Protein AF-A0A935Q7R0-F1 (afdb_monomer)

Sequence (252 aa):
MDWQLINLASVLNEVLSGAENITTKIDYSNEKYYSSASSKPLGEMLYTYQISKSSPNDEYVAKTQKGTFADSAINIFYRSASITEVIQDLLNVSDMQLTSTRTDLDSISINITAKSTTARISYNEEKENILSDLQKIYNFTIKKTYKTVDAYLLKIKNQEILFAYAEQIPGGGMVESTANSYKITRLSLSQLAGFFQNKLKTFIFCEENDADKFNLELKKFKTVEELDHLIVEYYGLKLIPTKTQILTIELN

Foldseek 3Di:
DDDDDDDPVVVVCVCVVDPPDKDWDQDPPPPVPPDDDDDDDDDDRQKTKIKGFADPPKDWDWDAQDDPRQQPWDWGWTHFQFQQRLLCRLVVHDPLQEDEPPPCSRVTGMIITIGGPGSPDGSNNVSVVVVVVCCVSVVKDKDKDKDKDKAWEKDQQDPVLQCVFWDPDDDDWDWDDDPWKIWTWFFFPQRVQVVVCVQAVGHYGYPDDRPITGTDIGTDDHHLVNVQVRCVPRRRMHIDIDIDIDIHIYMD

Solvent-accessible surface area (backbone atoms only — not comparable to full-atom values): 14502 Å² total; per-residue (Å²): 135,86,83,78,93,80,54,73,65,55,59,47,42,61,55,66,72,66,69,59,68,76,57,77,64,80,82,69,91,67,70,86,65,87,72,77,91,79,96,77,78,90,72,84,69,63,55,44,43,39,44,31,65,39,60,97,83,51,71,72,44,78,43,81,52,68,71,98,45,28,74,35,46,22,58,40,38,34,27,40,36,26,51,51,56,52,51,30,57,76,70,72,45,55,73,92,30,52,47,62,78,52,69,67,40,66,73,42,33,27,28,36,40,36,40,32,81,44,59,84,50,33,35,67,61,49,49,53,50,52,57,53,48,51,27,64,76,70,69,38,44,83,45,81,43,76,43,80,41,76,32,28,39,51,41,81,71,32,63,74,56,33,56,75,31,52,51,86,74,89,74,83,55,49,76,49,76,59,100,63,33,36,44,35,36,42,36,23,56,51,54,47,22,50,52,51,18,69,73,58,77,44,56,41,40,49,88,67,88,59,84,57,22,32,47,47,78,41,68,70,64,82,48,71,66,56,44,34,51,52,33,42,74,74,38,18,26,36,65,40,83,44,74,46,78,41,75,31,40,39,36,79

Secondary structure (DSSP, 8-state):
-------HHHHHHHHHSS----EE----TTGGG--S-----S----EEEEEEEPPTTPPPEEE---GGGTTSSPEEEEEEEEHHHHHHHHHT--GGGEEES-GGGGT-EEEEEEEESSTTS-HHHHHHHHHHHHHHHHT--EEEEEEEEEEEEEEES-HHHHHTTEE-S----EEEE-SSEEEEEEE-HHHHHHHHHHHHTS-EEE-S----EEEEEEEP-SSHHHHHHHHHHHSSEEEEEEEEEEEEEEE-

Structure (mmCIF, N/CA/C/O backbone):
data_AF-A0A935Q7R0-F1
#
_entry.id   AF-A0A935Q7R0-F1
#
loop_
_atom_site.group_PDB
_atom_site.id
_atom_site.type_symbol
_atom_site.label_atom_id
_atom_site.label_alt_id
_atom_site.label_comp_id
_atom_site.label_asym_id
_atom_site.label_entity_id
_atom_site.label_seq_id
_atom_site.pdbx_PDB_ins_code
_atom_site.Cartn_x
_atom_site.Cartn_y
_atom_site.Cartn_z
_atom_site.occupancy
_atom_site.B_iso_or_equiv
_atom_site.auth_seq_id
_atom_site.auth_comp_id
_atom_site.auth_asym_id
_atom_site.auth_atom_id
_atom_site.pdbx_PDB_model_num
ATOM 1 N N . MET A 1 1 ? -46.147 27.693 38.772 1.00 33.06 1 MET A N 1
ATOM 2 C CA . MET A 1 1 ? -46.315 28.173 37.390 1.00 33.06 1 MET A CA 1
ATOM 3 C C . MET A 1 1 ? -45.298 27.408 36.569 1.00 33.06 1 MET A C 1
ATOM 5 O O . MET A 1 1 ? -44.110 27.680 36.679 1.00 33.06 1 MET A O 1
ATOM 9 N N . ASP A 1 2 ? -45.776 26.355 35.914 1.00 34.09 2 ASP A N 1
ATOM 10 C CA . ASP A 1 2 ? -45.026 25.530 34.972 1.00 34.09 2 ASP A CA 1
ATOM 11 C C . ASP A 1 2 ? -44.538 26.351 33.782 1.00 34.09 2 ASP A C 1
ATOM 13 O O . ASP A 1 2 ? -45.314 27.124 33.226 1.00 34.09 2 ASP A O 1
ATOM 17 N N . TRP A 1 3 ? -43.306 26.078 33.350 1.00 25.19 3 TRP A N 1
ATOM 18 C CA . TRP A 1 3 ? -42.949 25.983 31.934 1.00 25.19 3 TRP A CA 1
ATOM 19 C C . TRP A 1 3 ? -42.049 24.755 31.742 1.00 25.19 3 TRP A C 1
ATOM 21 O O . TRP A 1 3 ? -40.832 24.797 31.870 1.00 25.19 3 TRP A O 1
ATOM 31 N N . GLN A 1 4 ? -42.743 23.634 31.562 1.00 30.23 4 GLN A N 1
ATOM 32 C CA . GLN A 1 4 ? -42.483 22.493 30.681 1.00 30.23 4 GLN A CA 1
ATOM 33 C C . GLN A 1 4 ? -41.032 22.157 30.279 1.00 30.23 4 GLN A C 1
ATOM 35 O O . GLN A 1 4 ? -40.458 22.698 29.337 1.00 30.23 4 GLN A O 1
ATOM 40 N N . LEU A 1 5 ? -40.546 21.094 30.926 1.00 42.78 5 LEU A N 1
ATOM 41 C CA . LEU A 1 5 ? -39.704 20.036 30.369 1.00 42.78 5 LEU A CA 1
ATOM 42 C C . LEU A 1 5 ? -40.262 19.490 29.042 1.00 42.78 5 LEU A C 1
ATOM 44 O O . LEU A 1 5 ? -41.304 18.843 29.073 1.00 42.78 5 LEU A O 1
ATOM 48 N N . ILE A 1 6 ? -39.514 19.627 27.941 1.00 39.88 6 ILE A N 1
ATOM 49 C CA . ILE A 1 6 ? -39.407 18.646 26.841 1.00 39.88 6 ILE A CA 1
ATOM 50 C C . ILE A 1 6 ? -38.001 18.807 26.222 1.00 39.88 6 ILE A C 1
ATOM 52 O O . ILE A 1 6 ? -37.630 19.909 25.846 1.00 39.88 6 ILE A O 1
ATOM 56 N N . ASN A 1 7 ? -37.165 17.781 26.052 1.00 39.44 7 ASN A N 1
ATOM 57 C CA . ASN A 1 7 ? -37.196 16.442 26.631 1.00 39.44 7 ASN A CA 1
ATOM 58 C C . ASN A 1 7 ? -35.801 15.814 26.464 1.00 39.44 7 ASN A C 1
ATOM 60 O O . ASN A 1 7 ? -35.457 15.358 25.371 1.00 39.44 7 ASN A O 1
ATOM 64 N N . LEU A 1 8 ? -35.017 15.740 27.543 1.00 42.81 8 LEU A N 1
ATOM 65 C CA . LEU A 1 8 ? -33.803 14.915 27.576 1.00 42.81 8 LEU A CA 1
ATOM 66 C C . LEU A 1 8 ? -34.124 13.449 27.245 1.00 42.81 8 LEU A C 1
ATOM 68 O O . LEU A 1 8 ? -33.274 12.779 26.681 1.00 42.81 8 LEU A O 1
ATOM 72 N N . ALA A 1 9 ? -35.359 12.975 27.472 1.00 35.66 9 ALA A N 1
ATOM 73 C CA . ALA A 1 9 ? -35.797 11.650 27.037 1.00 35.66 9 ALA A CA 1
ATOM 74 C C . ALA A 1 9 ? -36.076 11.544 25.525 1.00 35.66 9 ALA A C 1
ATOM 76 O O . ALA A 1 9 ? -36.165 10.430 25.038 1.00 35.66 9 ALA A O 1
ATOM 77 N N . SER A 1 10 ? -36.175 12.645 24.760 1.00 38.47 10 SER A N 1
ATOM 78 C CA . SER A 1 10 ? -36.197 12.575 23.282 1.00 38.47 10 SER A CA 1
ATOM 79 C C . SER A 1 10 ? -34.793 12.374 22.710 1.00 38.47 10 SER A C 1
ATOM 81 O O . SER A 1 10 ? -34.611 11.515 21.859 1.00 38.47 10 SER A O 1
ATOM 83 N N . VAL A 1 11 ? -33.792 13.053 23.285 1.00 45.25 11 VAL A N 1
ATOM 84 C CA . VAL A 1 11 ? -32.366 12.849 22.979 1.00 45.25 11 VAL A CA 1
ATOM 85 C C . VAL A 1 11 ? -31.903 11.473 23.465 1.00 45.25 11 VAL A C 1
ATOM 87 O O . VAL A 1 11 ? -31.207 10.757 22.756 1.00 45.25 11 VAL A O 1
ATOM 90 N N . LEU A 1 12 ? -32.343 11.055 24.656 1.00 41.50 12 LEU A N 1
ATOM 91 C CA . LEU A 1 12 ? -32.063 9.722 25.180 1.00 41.50 12 LEU A CA 1
ATOM 92 C C . LEU A 1 12 ? -32.789 8.639 24.369 1.00 41.50 12 LEU A C 1
ATOM 94 O O . LEU A 1 12 ? -32.202 7.594 24.137 1.00 41.50 12 LEU A O 1
ATOM 98 N N . ASN A 1 13 ? -34.019 8.877 23.894 1.00 40.88 13 ASN A N 1
ATOM 99 C CA . ASN A 1 13 ? -34.714 7.922 23.029 1.00 40.88 13 ASN A CA 1
ATOM 100 C C . ASN A 1 13 ? -34.128 7.861 21.619 1.00 40.88 13 ASN A C 1
ATOM 102 O O . ASN A 1 13 ? -34.152 6.775 21.075 1.00 40.88 13 ASN A O 1
ATOM 106 N N . GLU A 1 14 ? -33.548 8.925 21.053 1.00 42.69 14 GLU A N 1
ATOM 107 C CA . GLU A 1 14 ? -32.778 8.832 19.795 1.00 42.69 14 GLU A CA 1
ATOM 108 C C . GLU A 1 14 ? -31.474 8.038 19.971 1.00 42.69 14 GLU A C 1
ATOM 110 O O . GLU A 1 14 ? -31.095 7.255 19.102 1.00 42.69 14 GLU A O 1
ATOM 115 N N . VAL A 1 15 ? -30.819 8.169 21.131 1.00 46.41 15 VAL A N 1
ATOM 116 C CA . VAL A 1 15 ? -29.646 7.357 21.504 1.00 46.41 15 VAL A CA 1
ATOM 117 C C . VAL A 1 15 ? -30.034 5.899 21.803 1.00 46.41 15 VAL A C 1
ATOM 119 O O . VAL A 1 15 ? -29.254 4.989 21.534 1.00 46.41 15 VAL A O 1
ATOM 122 N N . LEU A 1 16 ? -31.244 5.652 22.318 1.00 39.97 16 LEU A N 1
ATOM 123 C CA . LEU A 1 16 ? -31.764 4.320 22.656 1.00 39.97 16 LEU A CA 1
ATOM 124 C C . LEU A 1 16 ? -32.575 3.659 21.520 1.00 39.97 16 LEU A C 1
ATOM 126 O O . LEU A 1 16 ? -32.797 2.452 21.579 1.00 39.97 16 LEU A O 1
ATOM 130 N N . SER A 1 17 ? -32.986 4.389 20.472 1.00 37.50 17 SER A N 1
ATOM 131 C CA . SER A 1 17 ? -33.812 3.878 19.359 1.00 37.50 17 SER A CA 1
ATOM 132 C C . SER A 1 17 ? -33.022 3.205 18.235 1.00 37.50 17 SER A C 1
ATOM 134 O O . SER A 1 17 ? -33.595 2.860 17.205 1.00 37.50 17 SER A O 1
ATOM 136 N N . GLY A 1 18 ? -31.717 3.004 18.407 1.00 42.53 18 GLY A N 1
ATOM 137 C CA . GLY A 1 18 ? -30.893 2.325 17.405 1.00 42.53 18 GLY A CA 1
ATOM 138 C C . GLY A 1 18 ? -29.404 2.435 17.685 1.00 42.53 18 GLY A C 1
ATOM 139 O O . GLY A 1 18 ? -28.638 2.751 16.780 1.00 42.53 18 GLY A O 1
ATOM 140 N N . ALA A 1 19 ? -29.002 2.233 18.943 1.00 33.91 19 ALA A N 1
ATOM 141 C CA . ALA A 1 19 ? -27.611 2.307 19.360 1.00 33.91 19 ALA A CA 1
ATOM 142 C C . ALA A 1 19 ? -26.739 1.324 18.567 1.00 33.91 19 ALA A C 1
ATOM 144 O O . ALA A 1 19 ? -26.678 0.130 18.852 1.00 33.91 19 ALA A O 1
ATOM 145 N N . GLU A 1 20 ? -25.990 1.869 17.622 1.00 38.97 20 GLU A N 1
ATOM 146 C CA . GLU A 1 20 ? -24.794 1.253 17.080 1.00 38.97 20 GLU A CA 1
ATOM 147 C C . GLU A 1 20 ? -23.595 2.133 17.470 1.00 38.97 20 GLU A C 1
ATOM 149 O O . GLU A 1 20 ? -23.041 2.878 16.671 1.00 38.97 20 GLU A O 1
ATOM 154 N N . ASN A 1 21 ? -23.267 2.066 18.770 1.00 42.25 21 ASN A N 1
ATOM 155 C CA . ASN A 1 21 ? -22.071 2.572 19.462 1.00 42.25 21 ASN A CA 1
ATOM 156 C C . ASN A 1 21 ? -21.523 3.937 18.992 1.00 42.25 21 ASN A C 1
ATOM 158 O O . ASN A 1 21 ? -20.572 4.002 18.216 1.00 42.25 21 ASN A O 1
ATOM 162 N N . ILE A 1 22 ? -22.052 5.031 19.553 1.00 44.66 22 ILE A N 1
ATOM 163 C CA . ILE A 1 22 ? -21.485 6.381 19.411 1.00 44.66 22 ILE A CA 1
ATOM 164 C C . ILE A 1 22 ? -20.579 6.672 20.616 1.00 44.66 22 ILE A C 1
ATOM 166 O O . ILE A 1 22 ? -21.048 6.684 21.752 1.00 44.66 22 ILE A O 1
ATOM 170 N N . THR A 1 23 ? -19.292 6.946 20.378 1.00 43.59 23 THR A N 1
ATOM 171 C CA . THR A 1 23 ? -18.388 7.517 21.397 1.00 43.59 23 THR A CA 1
ATOM 172 C C . THR A 1 23 ? -18.133 8.982 21.056 1.00 43.59 23 THR A C 1
ATOM 174 O O . THR A 1 23 ? -17.522 9.275 20.031 1.00 43.59 23 THR A O 1
ATOM 177 N N . THR A 1 24 ? -18.596 9.907 21.899 1.00 42.09 24 THR A N 1
ATOM 178 C CA . THR A 1 24 ? -18.318 11.350 21.787 1.00 42.09 24 THR A CA 1
ATOM 179 C C . THR A 1 24 ? -17.457 11.801 22.962 1.00 42.09 24 THR A C 1
ATOM 181 O O . THR A 1 24 ? -17.894 11.712 24.110 1.00 42.09 24 THR A O 1
ATOM 184 N N . LYS A 1 25 ? -16.254 12.319 22.689 1.00 41.97 25 LYS A N 1
ATOM 185 C CA . LYS A 1 25 ? -15.449 13.060 23.673 1.00 41.97 25 LYS A CA 1
ATOM 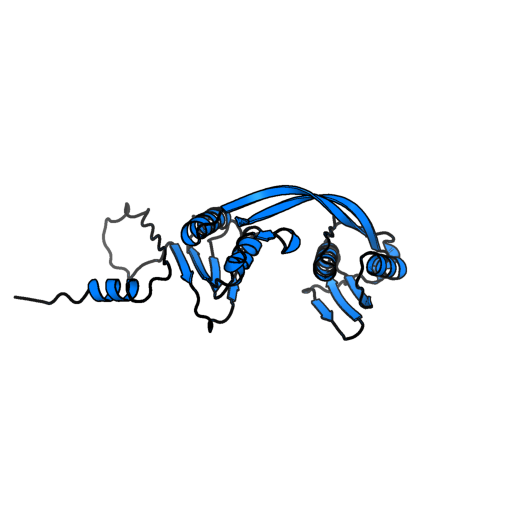186 C C . LYS A 1 25 ? -15.478 14.539 23.307 1.00 41.97 25 LYS A C 1
ATOM 188 O O . LYS A 1 25 ? -15.001 14.920 22.244 1.00 41.97 25 LYS A O 1
ATOM 193 N N . ILE A 1 26 ? -16.038 15.356 24.192 1.00 42.31 26 ILE A N 1
ATOM 194 C CA . ILE A 1 26 ? -15.975 16.818 24.114 1.00 42.31 26 ILE A CA 1
ATOM 195 C C . ILE A 1 26 ? -15.072 17.257 25.269 1.00 42.31 26 ILE A C 1
ATOM 197 O O . ILE A 1 26 ? -15.425 17.030 26.424 1.00 42.31 26 ILE A O 1
ATOM 201 N N . ASP A 1 27 ? -13.898 17.818 24.970 1.00 39.72 27 ASP A N 1
ATOM 202 C CA . ASP A 1 27 ? -12.971 18.331 25.987 1.00 39.72 27 ASP A CA 1
ATOM 203 C C . ASP A 1 27 ? -13.036 19.868 26.053 1.00 39.72 27 ASP A C 1
ATOM 205 O O . ASP A 1 27 ? -12.883 20.556 25.043 1.00 39.72 27 ASP A O 1
ATOM 209 N N . TYR A 1 28 ? -13.274 20.399 27.255 1.00 44.03 28 TYR A N 1
ATOM 210 C CA . TYR A 1 28 ? -13.462 21.826 27.559 1.00 44.03 28 TYR A CA 1
ATOM 211 C C . TYR A 1 28 ? -12.228 22.445 28.241 1.00 44.03 28 TYR A C 1
ATOM 213 O O . TYR A 1 28 ? -12.340 23.388 29.026 1.00 44.03 28 TYR A O 1
ATOM 221 N N . SER A 1 29 ? -11.028 21.934 27.967 1.00 35.47 29 SER A N 1
ATOM 222 C CA . SER A 1 29 ? -9.814 22.149 28.773 1.00 35.47 29 SER A CA 1
ATOM 223 C C . SER A 1 29 ? -9.267 23.594 28.901 1.00 35.47 29 SER A C 1
ATOM 225 O O . SER A 1 29 ? -8.230 23.791 29.532 1.00 35.47 29 SER A O 1
ATOM 227 N N . ASN A 1 30 ? -9.976 24.635 28.435 1.00 39.38 30 ASN A N 1
ATOM 228 C CA . ASN A 1 30 ? -9.654 26.053 28.686 1.00 39.38 30 ASN A CA 1
ATOM 229 C C . ASN A 1 30 ? -10.761 26.855 29.414 1.00 39.38 30 ASN A C 1
ATOM 231 O O . ASN A 1 30 ? -10.736 28.087 29.386 1.00 39.38 30 ASN A O 1
ATOM 235 N N . GLU A 1 31 ? -11.684 26.213 30.140 1.00 39.62 31 GLU A N 1
ATOM 236 C CA . GLU A 1 31 ? -12.708 26.887 30.974 1.00 39.62 31 GLU A CA 1
ATOM 237 C C . GLU A 1 31 ? -12.145 27.841 32.063 1.00 39.62 31 GLU A C 1
ATOM 239 O O . GLU A 1 31 ? -12.879 28.535 32.761 1.00 39.62 31 GLU A O 1
ATOM 244 N N . LYS A 1 32 ? -10.820 27.957 32.202 1.00 37.22 32 LYS A N 1
ATOM 245 C CA . LYS A 1 32 ? -10.174 28.880 33.147 1.00 37.22 32 LYS A CA 1
ATOM 246 C C . LYS A 1 32 ? -10.173 30.358 32.730 1.00 37.22 32 LYS A C 1
ATOM 248 O O . LYS A 1 32 ? -9.745 31.181 33.531 1.00 37.22 32 LYS A O 1
ATOM 253 N N . TYR A 1 33 ? -10.655 30.721 31.537 1.00 37.19 33 TYR A N 1
ATOM 254 C CA . TYR A 1 33 ? -10.738 32.128 31.099 1.00 37.19 33 TYR A CA 1
ATOM 255 C C . TYR A 1 33 ? -12.152 32.730 31.143 1.00 37.19 33 TYR A C 1
ATOM 257 O O . TYR A 1 33 ? -12.357 33.844 30.659 1.00 37.19 33 TYR A O 1
ATOM 265 N N . TYR A 1 34 ? -13.127 32.057 31.767 1.00 39.94 34 TYR A N 1
ATOM 266 C CA . TYR A 1 34 ? -14.431 32.659 32.069 1.00 39.94 34 TYR A CA 1
ATOM 267 C C . TYR A 1 34 ? -14.324 33.709 33.193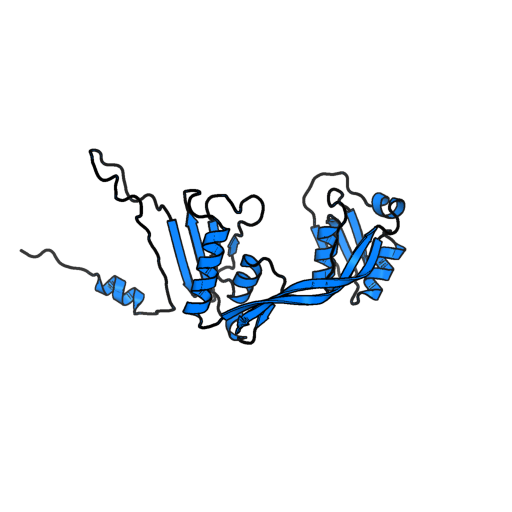 1.00 39.94 34 TYR A C 1
ATOM 269 O O . TYR A 1 34 ? -14.743 33.495 34.322 1.00 39.94 34 TYR A O 1
ATOM 277 N N . SER A 1 35 ? -13.766 34.872 32.865 1.00 44.66 35 SER A N 1
ATOM 278 C CA . SER A 1 35 ? -14.088 36.187 33.437 1.00 44.66 35 SER A CA 1
ATOM 279 C C . SER A 1 35 ? -13.369 37.204 32.544 1.00 44.66 35 SER A C 1
ATOM 281 O O . SER A 1 35 ? -12.153 37.156 32.430 1.00 44.66 35 SER A O 1
ATOM 283 N N . SER A 1 36 ? -13.989 38.139 31.839 1.00 37.22 36 SER A N 1
ATOM 284 C CA . SER A 1 36 ? -15.120 38.985 32.186 1.00 37.22 36 SER A CA 1
ATOM 285 C C . SER A 1 36 ? -15.557 39.742 30.918 1.00 37.22 36 SER A C 1
ATOM 287 O O . SER A 1 36 ? -14.737 40.015 30.048 1.00 37.22 36 SER A O 1
ATOM 289 N N . ALA A 1 37 ? -16.848 40.074 30.833 1.00 39.25 37 ALA A N 1
ATOM 290 C CA . ALA A 1 37 ? -17.436 41.075 29.935 1.00 39.25 37 ALA A CA 1
ATOM 291 C C . ALA A 1 37 ? -17.098 40.991 28.425 1.00 39.25 37 ALA A C 1
ATOM 293 O O . ALA A 1 37 ? -16.240 41.698 27.910 1.00 39.25 37 ALA A O 1
ATOM 294 N N . SER A 1 38 ? -17.885 40.225 27.670 1.00 34.84 38 SER A N 1
ATOM 295 C CA . SER A 1 38 ? -18.696 40.732 26.544 1.00 34.84 38 SER A CA 1
ATOM 296 C C . SER A 1 38 ? -19.192 39.567 25.688 1.00 34.84 38 SER A C 1
ATOM 298 O O . SER A 1 38 ? -18.474 38.627 25.365 1.00 34.84 38 SER A O 1
ATOM 300 N N . SER A 1 39 ? -20.471 39.624 25.354 1.00 49.88 39 SER A N 1
ATOM 301 C CA . SER A 1 39 ? -21.184 38.683 24.500 1.00 49.88 39 SER A CA 1
ATOM 302 C C . SER A 1 39 ? -20.604 38.624 23.080 1.00 49.88 39 SER A C 1
ATOM 304 O O . SER A 1 39 ? -20.710 39.615 22.355 1.00 49.88 39 SER A O 1
ATOM 306 N N . LYS A 1 40 ? -20.106 37.455 22.652 1.00 32.91 40 LYS A N 1
ATOM 307 C CA . LYS A 1 40 ? -20.017 37.022 21.240 1.00 32.91 40 LYS A CA 1
ATOM 308 C C . LYS A 1 40 ? -20.252 35.498 21.122 1.00 32.91 40 LYS A C 1
ATOM 310 O O . LYS A 1 40 ? -20.100 34.798 22.117 1.00 32.91 40 LYS A O 1
ATOM 315 N N . PRO A 1 41 ? -20.768 35.025 19.972 1.00 36.50 41 PRO A N 1
ATOM 316 C CA . PRO A 1 41 ? -21.835 34.022 19.891 1.00 36.50 41 PRO A CA 1
ATOM 317 C C . PRO A 1 41 ? -21.345 32.566 19.896 1.00 36.50 41 PRO A C 1
ATOM 319 O O . PRO A 1 41 ? -20.172 32.302 19.676 1.00 36.50 41 PRO A O 1
ATOM 322 N N . LEU A 1 42 ? -22.298 31.653 20.132 1.00 36.16 42 LEU A N 1
ATOM 323 C CA . LEU A 1 42 ? -22.277 30.199 19.911 1.00 36.16 42 LEU A CA 1
ATOM 324 C C . LEU A 1 42 ? -20.946 29.588 19.404 1.00 36.16 42 LEU A C 1
ATOM 326 O O . LEU A 1 42 ? -20.680 29.543 18.207 1.00 36.16 42 LEU A O 1
ATOM 330 N N . GLY A 1 43 ? -20.195 29.032 20.360 1.00 40.62 43 GLY A N 1
ATOM 331 C CA . GLY A 1 43 ? -19.494 27.748 20.265 1.00 40.62 43 GLY A CA 1
ATOM 332 C C . GLY A 1 43 ? -18.402 27.611 19.207 1.00 40.62 43 GLY A C 1
ATOM 333 O O . GLY A 1 43 ? -18.608 26.925 18.208 1.00 40.62 43 GLY A O 1
ATOM 334 N N . GLU A 1 44 ? -17.203 28.141 19.464 1.00 47.72 44 GLU A N 1
ATOM 335 C CA . GLU A 1 44 ? -16.002 27.637 18.788 1.00 47.72 44 GLU A CA 1
ATOM 336 C C . GLU A 1 44 ? -15.847 26.144 19.118 1.00 47.72 44 GLU A C 1
ATOM 338 O O . GLU A 1 44 ? -15.456 25.766 20.221 1.00 47.72 44 GLU A O 1
ATOM 343 N N . MET A 1 45 ? -16.197 25.274 18.169 1.00 51.81 45 MET A N 1
ATOM 344 C CA . MET A 1 45 ? -15.875 23.851 18.235 1.00 51.81 45 MET A CA 1
ATOM 345 C C . MET A 1 45 ? -14.343 23.721 18.209 1.00 51.81 45 MET A C 1
ATOM 347 O O . MET A 1 45 ? -13.703 23.827 17.159 1.00 51.81 45 MET A O 1
ATOM 351 N N . LEU A 1 46 ? -13.754 23.557 19.394 1.00 66.62 46 LEU A N 1
ATOM 352 C CA . LEU A 1 46 ? -12.307 23.433 19.595 1.00 66.62 46 LEU A CA 1
ATOM 353 C C . LEU A 1 46 ? -11.781 22.098 19.060 1.00 66.62 46 LEU A C 1
ATOM 355 O O . LEU A 1 46 ? -10.678 22.030 18.520 1.00 66.62 46 LEU A O 1
ATOM 359 N N . TYR A 1 47 ? -12.597 21.052 19.182 1.00 75.62 47 TYR A N 1
ATOM 360 C CA . TYR A 1 47 ? -12.285 19.699 18.763 1.00 75.62 47 TYR A CA 1
ATOM 361 C C . TYR A 1 47 ? -13.579 18.904 18.553 1.00 75.62 47 TYR A C 1
ATOM 363 O O . TYR A 1 47 ? -14.528 19.032 19.325 1.00 75.62 47 TYR A O 1
ATOM 371 N N . THR A 1 48 ? -13.650 18.104 17.496 1.00 79.12 48 THR A N 1
ATOM 372 C CA . THR A 1 48 ? -14.763 17.189 17.220 1.00 79.12 48 THR A CA 1
ATOM 373 C C . THR A 1 48 ? -14.194 15.808 16.993 1.00 79.12 48 THR A C 1
ATOM 375 O O . THR A 1 48 ? -13.377 15.650 16.092 1.00 79.12 48 THR A O 1
ATOM 378 N N . TYR A 1 49 ? -14.658 14.836 17.777 1.00 84.50 49 TYR A N 1
ATOM 379 C CA . TYR A 1 49 ? -14.318 13.428 17.635 1.00 84.50 49 TYR A CA 1
ATOM 380 C C . TYR A 1 49 ? -15.557 12.555 17.754 1.00 84.50 49 TYR A C 1
ATOM 382 O O . TYR A 1 49 ? -16.268 12.606 18.763 1.00 84.50 49 TYR A O 1
ATOM 390 N N . GLN A 1 50 ? -15.800 11.752 16.725 1.00 85.94 50 GLN A N 1
ATOM 391 C CA . GLN A 1 50 ? -16.916 10.825 16.683 1.00 85.94 50 GLN A CA 1
ATOM 392 C C . GLN A 1 50 ? -16.557 9.591 15.860 1.00 85.94 50 GLN A C 1
ATOM 394 O O . GLN A 1 50 ? -16.033 9.710 14.751 1.00 85.94 50 GLN A O 1
ATOM 399 N N . ILE A 1 51 ? -16.924 8.425 16.390 1.00 87.44 51 ILE A N 1
ATOM 400 C CA . ILE A 1 51 ? -17.014 7.156 15.664 1.00 87.44 51 ILE A CA 1
ATOM 401 C C . ILE A 1 51 ? -18.475 6.710 15.711 1.00 87.44 51 ILE A C 1
ATOM 403 O O . ILE A 1 51 ? -19.108 6.768 16.765 1.00 87.44 51 ILE A O 1
ATOM 407 N N . SER A 1 52 ? -19.014 6.293 14.570 1.00 85.69 52 SER A N 1
ATOM 408 C CA . SER A 1 52 ? -20.376 5.756 14.446 1.00 85.69 52 SER A CA 1
ATOM 409 C C . SER A 1 52 ? -20.439 4.724 13.324 1.00 85.69 52 SER A C 1
ATOM 411 O O . SER A 1 52 ? -19.589 4.744 12.433 1.00 85.69 52 SER A O 1
ATOM 413 N N . LYS A 1 53 ? -21.427 3.825 13.341 1.00 84.94 53 LYS A N 1
ATOM 414 C CA . LYS A 1 53 ? -21.674 2.949 12.187 1.00 84.94 53 LYS A CA 1
ATOM 415 C C . LYS A 1 53 ? -22.251 3.744 11.012 1.00 84.94 53 LYS A C 1
ATOM 417 O O . LYS A 1 53 ? -22.934 4.750 11.203 1.00 84.94 53 LYS A O 1
ATOM 422 N N . SER A 1 54 ? -21.916 3.321 9.797 1.00 81.62 54 SER A N 1
ATOM 423 C CA . SER A 1 54 ? -22.382 3.949 8.558 1.00 81.62 54 SER A CA 1
ATOM 424 C C . SER A 1 54 ? -23.644 3.270 8.033 1.00 81.62 54 SER A C 1
ATOM 426 O O . SER A 1 54 ? -23.869 2.082 8.258 1.00 81.62 54 SER A O 1
ATOM 428 N N . SER A 1 55 ? -24.460 4.033 7.305 1.00 74.31 55 SER A N 1
ATOM 429 C CA . SER A 1 55 ? -25.577 3.479 6.552 1.00 74.31 55 SER A CA 1
ATOM 430 C C . SER A 1 55 ? -25.065 2.776 5.287 1.00 74.31 55 SER A C 1
ATOM 432 O O . SER A 1 55 ? -24.179 3.310 4.619 1.00 74.31 55 SER A O 1
ATOM 434 N N . PRO A 1 56 ? -25.656 1.640 4.877 1.00 59.75 56 PRO A N 1
ATOM 435 C CA . PRO A 1 56 ? -25.269 0.932 3.651 1.00 59.75 56 PRO A CA 1
ATOM 436 C C . PRO A 1 56 ? -25.449 1.748 2.356 1.00 59.75 56 PRO A C 1
ATOM 438 O O . PRO A 1 56 ? -24.961 1.333 1.310 1.00 59.75 56 PRO A O 1
ATOM 441 N N . ASN A 1 57 ? -26.133 2.897 2.412 1.00 65.31 57 ASN A N 1
ATOM 442 C CA . ASN A 1 57 ? -26.335 3.802 1.274 1.00 65.31 57 ASN A CA 1
ATOM 443 C C . ASN A 1 57 ? -25.432 5.049 1.311 1.00 65.31 57 ASN A C 1
ATOM 445 O O . ASN A 1 57 ? -25.624 5.963 0.508 1.00 65.31 57 ASN A O 1
ATOM 449 N N . ASP A 1 58 ? -24.507 5.144 2.268 1.00 73.56 58 ASP A N 1
ATOM 450 C CA . ASP A 1 58 ? -23.592 6.278 2.339 1.00 73.56 58 ASP A CA 1
ATOM 451 C C . ASP A 1 58 ? -22.557 6.230 1.211 1.00 73.56 58 ASP A C 1
ATOM 453 O O . ASP A 1 58 ? -21.984 5.191 0.894 1.00 73.56 58 ASP A O 1
ATOM 457 N N . GLU A 1 59 ? -22.279 7.393 0.626 1.00 79.50 59 GLU A N 1
ATOM 458 C CA . GLU A 1 59 ? -21.168 7.539 -0.308 1.00 79.50 59 GLU A CA 1
ATOM 459 C C . GLU A 1 59 ? -19.837 7.398 0.440 1.00 79.50 59 GLU A C 1
ATOM 461 O O . GLU A 1 59 ? -19.621 8.053 1.467 1.00 79.50 59 GLU A O 1
ATOM 466 N N . TYR A 1 60 ? -18.944 6.564 -0.095 1.00 81.12 60 TYR A N 1
ATOM 467 C CA . TYR A 1 60 ? -17.594 6.411 0.431 1.00 81.12 60 TYR A CA 1
ATOM 468 C C . TYR A 1 60 ? -16.809 7.717 0.281 1.00 81.12 60 TYR A C 1
ATOM 470 O O . TYR A 1 60 ? -16.646 8.238 -0.824 1.00 81.12 60 TYR A O 1
ATOM 478 N N . VAL A 1 61 ? -16.273 8.225 1.392 1.00 80.06 61 VAL A N 1
ATOM 479 C CA . VAL A 1 61 ? -15.374 9.384 1.395 1.00 80.06 61 VAL A CA 1
ATOM 480 C C . VAL A 1 61 ? -14.284 9.165 2.433 1.00 80.06 61 VAL A C 1
ATOM 482 O O . VAL A 1 61 ? -14.577 8.979 3.609 1.00 80.06 61 VAL A O 1
ATOM 485 N N . ALA A 1 62 ? -13.021 9.269 2.029 1.00 79.12 62 ALA A N 1
ATOM 486 C CA . ALA A 1 62 ? -11.887 9.255 2.945 1.00 79.12 62 ALA A CA 1
ATOM 487 C C . ALA A 1 62 ? -11.008 10.491 2.728 1.00 79.12 62 ALA A C 1
ATOM 489 O O . ALA A 1 62 ? -10.660 10.842 1.599 1.00 79.12 62 ALA A O 1
ATOM 490 N N . LYS A 1 63 ? -10.637 11.156 3.822 1.00 75.00 63 LYS A N 1
ATOM 491 C CA . LYS A 1 63 ? -9.696 12.272 3.841 1.00 75.00 63 LYS A CA 1
ATOM 492 C C . LYS A 1 63 ? -8.576 11.967 4.822 1.00 75.00 63 LYS A C 1
ATOM 494 O O . LYS A 1 63 ? -8.783 11.926 6.033 1.00 75.00 63 LYS A O 1
ATOM 499 N N . THR A 1 64 ? -7.380 11.800 4.272 1.00 66.12 64 THR A N 1
ATOM 500 C CA . THR A 1 64 ? -6.196 11.366 5.014 1.00 66.12 64 THR A CA 1
ATOM 501 C C . THR A 1 64 ? -5.208 12.525 5.119 1.00 66.12 64 THR A C 1
ATOM 503 O O . THR A 1 64 ? -4.878 13.142 4.105 1.00 66.12 64 THR A O 1
ATOM 506 N N . GLN A 1 65 ? -4.707 12.819 6.318 1.00 62.81 65 GLN A N 1
ATOM 507 C CA . GLN A 1 65 ? -3.786 13.934 6.584 1.00 62.81 65 GLN A CA 1
ATOM 508 C C . GLN A 1 65 ? -2.357 13.436 6.856 1.00 62.81 65 GLN A C 1
ATOM 510 O O . GLN A 1 65 ? -1.728 13.760 7.860 1.00 62.81 65 GLN A O 1
ATOM 515 N N . LYS A 1 66 ? -1.854 12.585 5.959 1.00 64.88 66 LYS A N 1
ATOM 516 C CA . LYS A 1 66 ? -0.545 11.931 6.087 1.00 64.88 66 LYS A CA 1
ATOM 517 C C . LYS A 1 66 ? 0.599 12.842 5.614 1.00 64.88 66 LYS A C 1
ATOM 519 O O . LYS A 1 66 ? 0.386 13.808 4.882 1.00 64.88 66 LYS A O 1
ATOM 524 N N . GLY A 1 67 ? 1.834 12.497 5.983 1.00 61.31 67 GLY A N 1
ATOM 525 C CA . GLY A 1 67 ? 3.048 13.146 5.472 1.00 61.31 67 GLY A CA 1
ATOM 526 C C . GLY A 1 67 ? 3.318 14.517 6.097 1.00 61.31 67 GLY A C 1
ATOM 527 O O . GLY A 1 67 ? 3.198 14.679 7.306 1.00 61.31 67 GLY A O 1
ATOM 528 N N . THR A 1 68 ? 3.665 15.516 5.281 1.00 55.53 68 THR A N 1
ATOM 529 C CA . THR A 1 68 ? 4.046 16.880 5.719 1.00 55.53 68 THR A CA 1
ATOM 530 C C . THR A 1 68 ? 2.965 17.623 6.512 1.00 55.53 68 THR A C 1
ATOM 532 O O . THR A 1 68 ? 3.232 18.680 7.072 1.00 55.53 68 THR A O 1
ATOM 535 N N . PHE A 1 69 ? 1.744 17.087 6.554 1.00 58.59 69 PHE A N 1
ATOM 536 C CA . PHE A 1 69 ? 0.607 17.646 7.280 1.00 58.59 69 PHE A CA 1
ATOM 537 C C . PHE A 1 69 ? 0.321 16.934 8.612 1.00 58.59 69 PHE A C 1
ATOM 539 O O . PHE A 1 69 ? -0.617 17.332 9.300 1.00 58.59 69 PHE A O 1
ATOM 546 N N . ALA A 1 70 ? 1.111 15.930 9.013 1.00 59.19 70 ALA A N 1
ATOM 547 C CA . ALA A 1 70 ? 0.875 15.170 10.247 1.00 59.19 70 ALA A CA 1
ATOM 548 C C . ALA A 1 70 ? 0.942 16.034 11.527 1.00 59.19 70 ALA A C 1
ATOM 550 O O . ALA A 1 70 ? 0.243 15.749 12.501 1.00 59.19 70 ALA A O 1
ATOM 551 N N . ASP A 1 71 ? 1.722 17.120 11.494 1.00 60.25 71 ASP A N 1
ATOM 552 C CA . ASP A 1 71 ? 1.881 18.070 12.607 1.00 60.25 71 ASP A CA 1
ATOM 553 C C . ASP A 1 71 ? 0.933 19.282 12.513 1.00 60.25 71 ASP A C 1
ATOM 555 O O . ASP A 1 71 ? 0.999 20.208 13.321 1.00 60.25 71 ASP A O 1
ATOM 559 N N . SER A 1 72 ? 0.050 19.311 11.510 1.00 66.81 72 SER A N 1
ATOM 560 C CA . SER A 1 72 ? -0.960 20.365 11.371 1.00 66.81 72 SER A CA 1
ATOM 561 C C . SER A 1 72 ? -2.259 20.000 12.095 1.00 66.81 72 SER A C 1
ATOM 563 O O . SER A 1 72 ? -2.451 18.859 12.512 1.00 66.81 72 SER A O 1
ATOM 565 N N . ALA A 1 73 ? -3.152 20.981 12.271 1.00 70.00 73 ALA A N 1
ATOM 566 C CA . ALA A 1 73 ? -4.434 20.775 12.944 1.00 70.00 73 ALA A CA 1
ATOM 567 C C . ALA A 1 73 ? -5.189 19.592 12.332 1.00 70.00 73 ALA A C 1
ATOM 569 O O . ALA A 1 73 ? -5.403 19.550 11.119 1.00 70.00 73 ALA A O 1
ATOM 570 N N . ILE A 1 74 ? -5.570 18.640 13.178 1.00 76.69 74 ILE A N 1
ATOM 571 C CA . ILE A 1 74 ? -6.174 17.388 12.746 1.00 76.69 74 ILE A CA 1
ATOM 572 C C . ILE A 1 74 ? -7.467 17.585 11.939 1.00 76.69 74 ILE A C 1
ATOM 574 O O . ILE A 1 74 ? -8.321 18.411 12.258 1.00 76.69 74 ILE A O 1
ATOM 578 N N . ASN A 1 75 ? -7.603 16.786 10.887 1.00 80.81 75 ASN A N 1
ATOM 579 C CA . ASN A 1 75 ? -8.702 16.736 9.942 1.00 80.81 75 ASN A CA 1
ATOM 580 C C . ASN A 1 75 ? -8.768 15.335 9.306 1.00 80.81 75 ASN A C 1
ATOM 582 O O . ASN A 1 75 ? -8.435 15.143 8.134 1.00 80.81 75 ASN A O 1
ATOM 586 N N . ILE A 1 76 ? -9.172 14.361 10.116 1.00 85.88 76 ILE A N 1
ATOM 587 C CA . ILE A 1 76 ? -9.458 12.987 9.711 1.00 85.88 76 ILE A CA 1
ATOM 588 C C . ILE A 1 76 ? -10.953 12.876 9.439 1.00 85.88 76 ILE A C 1
ATOM 590 O O . ILE A 1 76 ? -11.784 13.247 10.272 1.00 85.88 76 ILE A O 1
ATOM 594 N N . PHE A 1 77 ? -11.294 12.343 8.272 1.00 88.19 77 PHE A N 1
ATOM 595 C CA . PHE A 1 77 ? -12.677 12.092 7.905 1.00 88.19 77 PHE A CA 1
ATOM 596 C C . PHE A 1 77 ? -12.776 10.781 7.135 1.00 88.19 77 PHE A C 1
ATOM 598 O O . PHE A 1 77 ? -12.159 10.641 6.081 1.00 88.19 77 PHE A O 1
ATOM 605 N N . TYR A 1 78 ? -13.567 9.849 7.649 1.00 88.25 78 TYR A N 1
ATOM 606 C CA . TYR A 1 78 ? -13.962 8.629 6.961 1.00 88.25 78 TYR A CA 1
ATOM 607 C C . TYR A 1 78 ? -15.485 8.561 6.949 1.00 88.25 78 TYR A C 1
ATOM 609 O O . TYR A 1 78 ? -16.128 8.781 7.977 1.00 88.25 78 TYR A O 1
ATOM 617 N N . ARG A 1 79 ? -16.058 8.244 5.794 1.00 86.31 79 ARG A N 1
ATOM 618 C CA . ARG A 1 79 ? -17.478 7.979 5.601 1.00 86.31 79 ARG A CA 1
ATOM 619 C C . ARG A 1 79 ? -17.630 6.657 4.868 1.00 86.31 79 ARG A C 1
ATOM 621 O O . ARG A 1 79 ? -17.016 6.480 3.819 1.00 86.31 79 ARG A O 1
ATOM 628 N N . SER A 1 80 ? -18.446 5.767 5.423 1.00 87.00 80 SER A N 1
ATOM 629 C CA . SER A 1 80 ? -18.693 4.418 4.901 1.00 87.00 80 SER A CA 1
ATOM 630 C C . SER A 1 80 ? -17.422 3.609 4.601 1.00 87.00 80 SER A C 1
ATOM 632 O O . SER A 1 80 ? -17.374 2.848 3.641 1.00 87.00 80 SER A O 1
ATOM 634 N N . ALA A 1 81 ? -16.375 3.779 5.412 1.00 88.62 81 ALA A N 1
ATOM 635 C CA . ALA A 1 81 ? -15.137 3.012 5.274 1.00 88.62 81 ALA A CA 1
ATOM 636 C C . ALA A 1 81 ? -15.197 1.764 6.157 1.00 88.62 81 ALA A C 1
ATOM 638 O O . ALA A 1 81 ? -15.675 1.844 7.292 1.00 88.62 81 ALA A O 1
ATOM 639 N N . SER A 1 82 ? -14.703 0.628 5.671 1.00 91.19 82 SER A N 1
ATOM 640 C CA . SER A 1 82 ? -14.583 -0.571 6.507 1.00 91.19 82 SER A CA 1
ATOM 641 C C . SER A 1 82 ? -13.545 -0.367 7.618 1.00 91.19 82 SER A C 1
ATOM 643 O O . SER A 1 82 ? -12.612 0.434 7.493 1.00 91.19 82 SER A O 1
ATOM 645 N N . ILE A 1 83 ? -13.676 -1.105 8.725 1.00 91.81 83 ILE A N 1
ATOM 646 C CA . ILE A 1 83 ? -12.707 -1.028 9.833 1.00 91.81 83 ILE A CA 1
ATOM 647 C C . ILE A 1 83 ? -11.295 -1.382 9.346 1.00 91.81 83 ILE A C 1
ATOM 649 O O . ILE A 1 83 ? -10.323 -0.739 9.747 1.00 91.81 83 ILE A O 1
ATOM 653 N N . THR A 1 84 ? -11.166 -2.385 8.477 1.00 92.25 84 THR A N 1
ATOM 654 C CA . THR A 1 84 ? -9.873 -2.824 7.942 1.00 92.25 84 THR A CA 1
ATOM 655 C C . THR A 1 84 ? -9.235 -1.771 7.043 1.00 92.25 84 THR A C 1
ATOM 657 O O . THR A 1 84 ? -8.048 -1.496 7.220 1.00 92.25 84 THR A O 1
ATOM 660 N N . GLU A 1 85 ? -10.002 -1.103 6.177 1.00 90.50 85 GLU A N 1
ATOM 661 C CA . GLU A 1 85 ? -9.515 0.035 5.382 1.00 90.50 85 GLU A CA 1
ATOM 662 C C . GLU A 1 85 ? -9.043 1.190 6.267 1.00 90.50 85 GLU A C 1
ATOM 664 O O . GLU A 1 85 ? -7.968 1.742 6.035 1.00 90.50 85 GLU A O 1
ATOM 669 N N . VAL A 1 86 ? -9.802 1.538 7.313 1.00 91.62 86 VAL A N 1
ATOM 670 C CA . VAL A 1 86 ? -9.398 2.590 8.259 1.00 91.62 86 VAL A CA 1
ATOM 671 C C . VAL A 1 86 ? -8.078 2.226 8.939 1.00 91.62 86 VAL A C 1
ATOM 673 O O . VAL A 1 86 ? -7.187 3.066 9.039 1.00 91.62 86 VAL A O 1
ATOM 676 N N . ILE A 1 87 ? -7.906 0.979 9.385 1.00 92.94 87 ILE A N 1
ATOM 677 C CA . ILE A 1 87 ? -6.661 0.530 10.025 1.00 92.94 87 ILE A CA 1
ATOM 678 C C . ILE A 1 87 ? -5.492 0.544 9.034 1.00 92.94 87 ILE A C 1
ATOM 680 O O . ILE A 1 87 ? -4.416 1.037 9.382 1.00 92.94 87 ILE A O 1
ATOM 684 N N . GLN A 1 88 ? -5.689 0.021 7.819 1.00 90.81 88 GLN A N 1
ATOM 685 C CA . GLN A 1 88 ? -4.680 0.040 6.752 1.00 90.81 88 GLN A CA 1
ATOM 686 C C . GLN A 1 88 ? -4.228 1.464 6.463 1.00 90.81 88 GLN A C 1
ATOM 688 O O . GLN A 1 88 ? -3.029 1.750 6.410 1.00 90.81 88 GLN A O 1
ATOM 693 N N . ASP A 1 89 ? -5.194 2.368 6.335 1.00 89.31 89 ASP A N 1
ATOM 694 C CA . ASP A 1 89 ? -4.934 3.756 6.040 1.00 89.31 89 ASP A CA 1
ATOM 695 C C . ASP A 1 89 ? -4.197 4.439 7.199 1.00 89.31 89 ASP A C 1
ATOM 697 O O . ASP A 1 89 ? -3.090 4.944 7.001 1.00 89.31 89 ASP A O 1
ATOM 701 N N . LEU A 1 90 ? -4.724 4.380 8.423 1.00 89.81 90 LEU A N 1
ATOM 702 C CA . LEU A 1 90 ? -4.117 5.011 9.598 1.00 89.81 90 LEU A CA 1
ATOM 703 C C . LEU A 1 90 ? -2.695 4.503 9.873 1.00 89.81 90 LEU A C 1
ATOM 705 O O . LEU A 1 90 ? -1.810 5.302 10.189 1.00 89.81 90 LEU A O 1
ATOM 709 N N . LEU A 1 91 ? -2.449 3.198 9.726 1.00 89.88 91 LEU A N 1
ATOM 710 C CA . LEU A 1 91 ? -1.126 2.592 9.920 1.00 89.88 91 LEU A CA 1
ATOM 711 C C . LEU A 1 91 ? -0.218 2.691 8.690 1.00 89.88 91 LEU A C 1
ATOM 713 O O . LEU A 1 91 ? 0.961 2.352 8.789 1.00 89.88 91 LEU A O 1
ATOM 717 N N . ASN A 1 92 ? -0.740 3.182 7.565 1.00 86.62 92 ASN A N 1
ATOM 718 C CA . ASN A 1 92 ? -0.045 3.281 6.288 1.00 86.62 92 ASN A CA 1
ATOM 719 C C . ASN A 1 92 ? 0.571 1.943 5.843 1.00 86.62 92 ASN A C 1
ATOM 721 O O . ASN A 1 92 ? 1.750 1.866 5.493 1.00 86.62 92 ASN A O 1
ATOM 725 N N . VAL A 1 93 ? -0.236 0.883 5.896 1.00 88.25 93 VAL A N 1
ATOM 726 C CA . VAL A 1 93 ? 0.152 -0.476 5.504 1.00 88.25 93 VAL A CA 1
ATOM 727 C C . VAL A 1 93 ? -0.683 -0.952 4.319 1.00 88.25 93 VAL A C 1
ATOM 729 O O . VAL A 1 93 ? -1.847 -0.586 4.180 1.00 88.25 93 VAL A O 1
ATOM 732 N N . SER A 1 94 ? -0.082 -1.770 3.457 1.00 85.50 94 SER A N 1
ATOM 733 C CA . SER A 1 94 ? -0.796 -2.414 2.348 1.00 85.50 94 SER A CA 1
ATOM 734 C C . SER A 1 94 ? -1.692 -3.562 2.824 1.00 85.50 94 SER A C 1
ATOM 736 O O . SER A 1 94 ? -1.555 -4.063 3.942 1.00 85.50 94 SER A O 1
ATOM 738 N N . ASP A 1 95 ? -2.573 -4.028 1.942 1.00 84.94 95 ASP A N 1
ATOM 739 C CA . ASP A 1 95 ? -3.396 -5.221 2.148 1.00 84.94 95 ASP A CA 1
ATOM 740 C C . ASP A 1 95 ? -2.562 -6.467 2.479 1.00 84.94 95 ASP A C 1
ATOM 742 O O . ASP A 1 95 ? -2.911 -7.217 3.382 1.00 84.94 95 ASP A O 1
ATOM 746 N N . MET A 1 96 ? -1.403 -6.637 1.841 1.00 88.31 96 MET A N 1
ATOM 747 C CA . MET A 1 96 ? -0.475 -7.745 2.113 1.00 88.31 96 MET A CA 1
ATOM 748 C C . MET A 1 96 ? 0.130 -7.720 3.523 1.00 88.31 96 MET A C 1
ATOM 750 O O . MET A 1 96 ? 0.657 -8.725 3.997 1.00 88.31 96 MET A O 1
ATOM 754 N N . GLN A 1 97 ? 0.126 -6.557 4.175 1.00 91.94 97 GLN A N 1
ATOM 755 C CA . GLN A 1 97 ? 0.662 -6.380 5.522 1.00 91.94 97 GLN A CA 1
ATOM 756 C C . GLN A 1 97 ? -0.406 -6.550 6.597 1.00 91.94 97 GLN A C 1
ATOM 758 O O . GLN A 1 97 ? -0.039 -6.623 7.768 1.00 91.94 97 GLN A O 1
ATOM 763 N N . LEU A 1 98 ? -1.690 -6.608 6.234 1.00 92.25 98 LEU A N 1
ATOM 764 C CA . LEU A 1 98 ? -2.791 -6.798 7.167 1.00 92.25 98 LEU A CA 1
ATOM 765 C C . LEU A 1 98 ? -3.311 -8.233 7.079 1.00 92.25 98 LEU A C 1
ATOM 767 O O . LEU A 1 98 ? -3.705 -8.715 6.024 1.00 92.25 98 LEU A O 1
ATOM 771 N N . THR A 1 99 ? -3.377 -8.898 8.223 1.00 91.25 99 THR A N 1
ATOM 772 C CA . THR A 1 99 ? -4.054 -10.187 8.379 1.00 91.25 99 THR A CA 1
ATOM 773 C C . THR A 1 99 ? -5.110 -10.047 9.461 1.00 91.25 99 THR A C 1
ATOM 775 O O . THR A 1 99 ? -4.847 -9.445 10.500 1.00 91.25 99 THR A O 1
ATOM 778 N N . SER A 1 100 ? -6.310 -10.567 9.220 1.00 90.56 100 SER A N 1
ATOM 779 C CA . SER A 1 100 ? -7.414 -10.501 10.177 1.00 90.56 100 SER A CA 1
ATOM 780 C C . SER A 1 100 ? -7.985 -11.892 10.404 1.00 90.56 100 SER A C 1
ATOM 782 O O . SER A 1 100 ? -8.371 -12.563 9.448 1.00 90.56 100 SER A O 1
ATOM 784 N N . THR A 1 101 ? -8.057 -12.326 11.663 1.00 91.06 101 THR A N 1
ATOM 785 C CA . THR A 1 101 ? -8.870 -13.492 12.052 1.00 91.06 101 THR A CA 1
ATOM 786 C C . THR A 1 101 ? -10.341 -13.106 12.249 1.00 91.06 101 THR A C 1
ATOM 788 O O . THR A 1 101 ? -11.222 -13.964 12.241 1.00 91.06 101 THR A O 1
ATOM 791 N N . ARG A 1 102 ? -10.617 -11.800 12.345 1.00 88.94 102 ARG A N 1
ATOM 792 C CA . ARG A 1 102 ? -11.938 -11.176 12.434 1.00 88.94 102 ARG A CA 1
ATOM 793 C C . ARG A 1 102 ? -12.404 -10.698 11.058 1.00 88.94 102 ARG A C 1
ATOM 795 O O . ARG A 1 102 ? -12.320 -9.516 10.726 1.00 88.94 102 ARG A O 1
ATOM 802 N N . THR A 1 103 ? -12.868 -11.635 10.233 1.00 86.88 103 THR A N 1
ATOM 803 C CA . THR A 1 103 ? -13.346 -11.357 8.861 1.00 86.88 103 THR A CA 1
ATOM 804 C C . THR A 1 103 ? -14.612 -10.498 8.827 1.00 86.88 103 THR A C 1
ATOM 806 O O . THR A 1 103 ? -14.956 -9.934 7.795 1.00 86.88 103 THR A O 1
ATOM 809 N N . ASP A 1 104 ? -15.327 -10.387 9.949 1.00 88.31 104 ASP A N 1
ATOM 810 C CA . ASP A 1 104 ? -16.479 -9.499 10.095 1.00 88.31 104 ASP A CA 1
ATOM 811 C C . ASP A 1 104 ? -16.097 -8.012 10.002 1.00 88.31 104 ASP A C 1
ATOM 813 O O . ASP A 1 104 ? -16.917 -7.205 9.566 1.00 88.31 104 ASP A O 1
ATOM 817 N N . LEU A 1 105 ? -14.852 -7.644 10.336 1.00 89.94 105 LEU A N 1
ATOM 818 C CA . LEU A 1 105 ? -14.381 -6.251 10.307 1.00 89.94 105 LEU A CA 1
ATOM 819 C C . LEU A 1 105 ? -14.369 -5.646 8.895 1.00 89.94 105 LEU A C 1
ATOM 821 O O . LEU A 1 105 ? -14.556 -4.438 8.760 1.00 89.94 105 LEU A O 1
ATOM 825 N N . ASP A 1 106 ? -14.207 -6.471 7.856 1.00 87.81 106 ASP A N 1
ATOM 826 C CA . ASP A 1 106 ? -14.270 -6.040 6.452 1.00 87.81 106 ASP A CA 1
ATOM 827 C C . ASP A 1 106 ? -15.688 -5.623 6.030 1.00 87.81 106 ASP A C 1
ATOM 829 O O . ASP A 1 106 ? -15.867 -4.871 5.078 1.00 87.81 106 ASP A O 1
ATOM 833 N N . SER A 1 107 ? -16.713 -6.112 6.737 1.00 86.94 107 SER A N 1
ATOM 834 C CA . SER A 1 107 ? -18.125 -5.839 6.427 1.00 86.94 107 SER A CA 1
ATOM 835 C C . SER A 1 107 ? -18.722 -4.711 7.269 1.00 86.94 107 SER A C 1
ATOM 837 O O . SER A 1 107 ? -19.842 -4.272 7.006 1.00 86.94 107 SER A O 1
ATOM 839 N N . ILE A 1 108 ? -18.015 -4.255 8.305 1.00 88.19 108 ILE A N 1
ATOM 840 C CA . ILE A 1 108 ? -18.499 -3.204 9.199 1.00 88.19 108 ILE A CA 1
ATOM 841 C C . ILE A 1 108 ? -18.025 -1.850 8.675 1.00 88.19 108 ILE A C 1
ATOM 843 O O . ILE A 1 108 ? -16.871 -1.466 8.869 1.00 88.19 108 ILE A O 1
ATOM 847 N N . SER A 1 109 ? -18.942 -1.113 8.052 1.00 89.69 109 SER A N 1
ATOM 848 C CA . SER A 1 109 ? -18.702 0.260 7.608 1.00 89.69 109 SER A CA 1
ATOM 849 C C . SER A 1 109 ? -18.916 1.259 8.741 1.00 89.69 109 SER A C 1
ATOM 851 O O . SER A 1 109 ? -19.926 1.227 9.451 1.00 89.69 109 SER A O 1
ATOM 853 N N . ILE A 1 110 ? -17.981 2.193 8.884 1.00 88.56 110 ILE A N 1
ATOM 854 C CA . ILE A 1 110 ? -17.986 3.216 9.926 1.00 88.56 110 ILE A CA 1
ATOM 855 C C . ILE A 1 110 ? -17.791 4.617 9.353 1.00 88.56 110 ILE A C 1
ATOM 857 O O . ILE A 1 110 ? -17.199 4.823 8.292 1.00 88.56 110 ILE A O 1
ATOM 861 N N . ASN A 1 111 ? -18.289 5.587 10.108 1.00 87.44 111 ASN A N 1
ATOM 862 C CA . ASN A 1 111 ? -18.029 7.001 9.932 1.00 87.44 111 ASN A CA 1
ATOM 863 C C . ASN A 1 111 ? -17.126 7.468 11.078 1.00 87.44 111 ASN A C 1
ATOM 865 O O . ASN A 1 111 ? -17.441 7.244 12.251 1.00 87.44 111 ASN A O 1
ATOM 869 N N . ILE A 1 112 ? -16.030 8.142 10.740 1.00 88.62 112 ILE A N 1
ATOM 870 C CA . ILE A 1 112 ? -15.111 8.756 11.697 1.00 88.62 112 ILE A CA 1
ATOM 871 C C . ILE A 1 112 ? -14.946 10.220 11.320 1.00 88.62 112 ILE A C 1
ATOM 873 O O . ILE A 1 112 ? -14.621 10.549 10.182 1.00 88.62 112 ILE A O 1
ATOM 877 N N . THR A 1 113 ? -15.125 11.110 12.286 1.00 87.81 113 THR A N 1
ATOM 878 C CA . THR A 1 113 ? -14.757 12.519 12.148 1.00 87.81 113 THR A CA 1
ATOM 879 C C . THR A 1 113 ? -13.859 12.883 13.311 1.00 87.81 113 THR A C 1
ATOM 881 O O . THR A 1 113 ? -14.303 12.820 14.453 1.00 87.81 113 THR A O 1
ATOM 884 N N . ALA A 1 114 ? -12.618 13.271 13.021 1.00 85.94 114 ALA A N 1
ATOM 885 C CA . ALA A 1 114 ? -11.718 13.893 13.982 1.00 85.94 114 ALA A CA 1
ATOM 886 C C . ALA A 1 114 ? -11.209 15.212 13.394 1.00 85.94 114 ALA A C 1
ATOM 888 O O . ALA A 1 114 ? -10.452 15.224 12.424 1.00 85.94 114 ALA A O 1
ATOM 889 N N . LYS A 1 115 ? -11.663 16.342 13.932 1.00 83.88 115 LYS A N 1
ATOM 890 C CA . LYS A 1 115 ? -11.334 17.670 13.410 1.00 83.88 115 LYS A CA 1
ATOM 891 C C . LYS A 1 115 ? -11.013 18.622 14.546 1.00 83.88 115 LYS A C 1
ATOM 893 O O . LYS A 1 115 ? -11.803 18.773 15.472 1.00 83.88 115 LYS A O 1
ATOM 898 N N . SER A 1 116 ? -9.890 19.315 14.434 1.00 78.56 116 SER A N 1
ATOM 899 C CA . SER A 1 116 ? -9.512 20.410 15.317 1.00 78.56 116 SER A CA 1
ATOM 900 C C . SER A 1 116 ? -9.369 21.691 14.513 1.00 78.56 116 SER A C 1
ATOM 902 O O . SER A 1 116 ? -8.885 21.697 13.380 1.00 78.56 116 SER A O 1
ATOM 904 N N . THR A 1 117 ? -9.775 22.798 15.118 1.00 68.62 117 THR A N 1
ATOM 905 C CA . THR A 1 117 ? -9.511 24.146 14.604 1.00 68.62 117 THR A CA 1
ATOM 906 C C . THR A 1 117 ? -8.143 24.671 15.059 1.00 68.62 117 THR A C 1
ATOM 908 O O . THR A 1 117 ? -7.692 25.704 14.570 1.00 68.62 117 THR A O 1
ATOM 911 N N . THR A 1 118 ? -7.442 23.943 15.942 1.00 64.06 118 THR A N 1
ATOM 912 C CA . THR A 1 118 ? -6.117 24.301 16.481 1.00 64.06 118 THR A CA 1
ATOM 913 C C . THR A 1 118 ? -5.104 23.154 16.354 1.00 64.06 118 THR A C 1
ATOM 915 O O . THR A 1 118 ? -5.456 21.980 16.444 1.00 64.06 118 THR A O 1
ATOM 918 N N . ALA A 1 119 ? -3.814 23.465 16.192 1.00 61.78 119 ALA A N 1
ATOM 919 C CA . ALA A 1 119 ? -2.742 22.465 16.058 1.00 61.78 119 ALA A CA 1
ATOM 920 C C . ALA A 1 119 ? -2.346 21.766 17.382 1.00 61.78 119 ALA A C 1
ATOM 922 O O . ALA A 1 119 ? -1.275 21.179 17.469 1.00 61.78 119 ALA A O 1
ATOM 923 N N . ARG A 1 120 ? -3.174 21.857 18.436 1.00 65.50 120 ARG A N 1
ATOM 924 C CA . ARG A 1 120 ? -2.870 21.264 19.752 1.00 65.50 120 ARG A CA 1
ATOM 925 C C . ARG A 1 120 ? -2.956 19.738 19.762 1.00 65.50 120 ARG A C 1
ATOM 927 O O . ARG A 1 120 ? -2.246 19.126 20.544 1.00 65.50 120 ARG A O 1
ATOM 934 N N . ILE A 1 121 ? -3.806 19.160 18.912 1.00 70.50 121 ILE A N 1
ATOM 935 C CA . ILE A 1 121 ? -3.948 17.711 18.736 1.00 70.50 121 ILE A CA 1
ATOM 936 C C . ILE A 1 121 ? -3.363 17.365 17.371 1.00 70.50 121 ILE A C 1
ATOM 938 O O . ILE A 1 121 ? -3.844 17.854 16.341 1.00 70.50 121 ILE A O 1
ATOM 942 N N . SER A 1 122 ? -2.306 16.556 17.379 1.00 75.06 122 SER A N 1
ATOM 943 C CA . SER A 1 122 ? -1.644 16.101 16.156 1.00 75.06 122 SER A CA 1
ATOM 944 C C . SER A 1 122 ? -2.398 14.936 15.517 1.00 75.06 122 SER A C 1
ATOM 946 O O . SER A 1 122 ? -3.121 14.196 16.187 1.00 75.06 122 SER A O 1
ATOM 948 N N . TYR A 1 123 ? -2.167 14.711 14.221 1.00 80.12 123 TYR A N 1
ATOM 949 C CA . TYR A 1 123 ? -2.670 13.516 13.542 1.00 80.12 123 TYR A CA 1
ATOM 950 C C . TYR A 1 123 ? -2.184 12.229 14.225 1.00 80.12 123 TYR A C 1
ATOM 952 O O . TYR A 1 123 ? -2.943 11.276 14.362 1.00 80.12 123 TYR A O 1
ATOM 960 N N . ASN A 1 124 ? -0.921 12.193 14.666 1.00 80.31 124 ASN A N 1
ATOM 961 C CA . ASN A 1 124 ? -0.324 10.993 15.252 1.00 80.31 124 ASN A CA 1
ATOM 962 C C . ASN A 1 124 ? -0.940 10.614 16.599 1.00 80.31 124 ASN A C 1
ATOM 964 O O . ASN A 1 124 ? -1.140 9.428 16.844 1.00 80.31 124 ASN A O 1
ATOM 968 N N . GLU A 1 125 ? -1.232 11.600 17.444 1.00 82.50 125 GLU A N 1
ATOM 969 C CA . GLU A 1 125 ? -1.899 11.375 18.726 1.00 82.50 125 GLU A CA 1
ATOM 970 C C . GLU A 1 125 ? -3.308 10.823 18.509 1.00 82.50 125 GLU A C 1
ATOM 972 O O . GLU A 1 125 ? -3.662 9.773 19.047 1.00 82.50 125 GLU A O 1
ATOM 977 N N . GLU A 1 126 ? -4.089 11.464 17.639 1.00 86.31 126 GLU A N 1
ATOM 978 C CA . GLU A 1 126 ? -5.472 11.042 17.451 1.00 86.31 126 GLU A CA 1
ATOM 979 C C . GLU A 1 126 ? -5.614 9.740 16.675 1.00 86.31 126 GLU A C 1
ATOM 981 O O . GLU A 1 126 ? -6.525 8.958 16.929 1.00 86.31 126 GLU A O 1
ATOM 986 N N . LYS A 1 127 ? -4.685 9.459 15.761 1.00 88.44 127 LYS A N 1
ATOM 987 C CA . LYS A 1 127 ? -4.576 8.150 15.121 1.00 88.44 127 LYS A CA 1
ATOM 988 C C . LYS A 1 127 ? -4.545 7.036 16.171 1.00 88.44 127 LYS A C 1
ATOM 990 O O . LYS A 1 127 ? -5.261 6.051 16.026 1.00 88.44 127 LYS A O 1
ATOM 995 N N . GLU A 1 128 ? -3.744 7.173 17.229 1.00 89.62 128 GLU A N 1
ATOM 996 C CA . GLU A 1 128 ? -3.678 6.153 18.283 1.00 89.62 128 GLU A CA 1
ATOM 997 C C . GLU A 1 128 ? -4.970 6.111 19.124 1.00 89.62 128 GLU A C 1
ATOM 999 O O . GLU A 1 128 ? -5.405 5.020 19.505 1.00 89.62 128 GLU A O 1
ATOM 1004 N N . ASN A 1 129 ? -5.639 7.252 19.341 1.00 89.88 129 ASN A N 1
ATOM 1005 C CA . ASN A 1 129 ? -6.957 7.303 19.992 1.00 89.88 129 ASN A CA 1
ATOM 1006 C C . ASN A 1 129 ? -8.022 6.545 19.184 1.00 89.88 129 ASN A C 1
ATOM 1008 O O . ASN A 1 129 ? -8.693 5.670 19.735 1.00 89.88 129 ASN A O 1
ATOM 1012 N N . ILE A 1 130 ? -8.111 6.805 17.876 1.00 91.44 130 ILE A N 1
ATOM 1013 C CA . ILE A 1 130 ? -9.018 6.105 16.957 1.00 91.44 130 ILE A CA 1
ATOM 1014 C C . ILE A 1 130 ? -8.759 4.597 16.999 1.00 91.44 130 ILE A C 1
ATOM 1016 O O . ILE A 1 130 ? -9.683 3.814 17.204 1.00 91.44 130 ILE A O 1
ATOM 1020 N N . LEU A 1 131 ? -7.501 4.168 16.854 1.00 94.06 131 LEU A N 1
ATOM 1021 C CA . LEU A 1 131 ? -7.147 2.745 16.877 1.00 94.06 131 LEU A CA 1
ATOM 1022 C C . LEU A 1 131 ? -7.476 2.083 18.227 1.00 94.06 131 LEU A C 1
ATOM 1024 O O . LEU A 1 131 ? -7.876 0.918 18.262 1.00 94.06 131 LEU A O 1
ATOM 1028 N N . SER A 1 132 ? -7.317 2.800 19.344 1.00 93.56 132 SER A N 1
ATOM 1029 C CA . SER A 1 132 ? -7.693 2.320 20.682 1.00 93.56 132 SER A CA 1
ATOM 1030 C C . SER A 1 132 ? -9.206 2.152 20.822 1.00 93.56 132 SER A C 1
ATOM 1032 O O . SER A 1 132 ? -9.673 1.144 21.355 1.00 93.56 132 SER A O 1
ATOM 1034 N N . ASP A 1 133 ? -9.980 3.118 20.335 1.00 92.88 133 ASP A N 1
ATOM 1035 C CA . ASP A 1 133 ? -11.435 3.094 20.449 1.00 92.88 133 ASP A CA 1
ATOM 1036 C C . ASP A 1 133 ? -12.060 2.054 19.513 1.00 92.88 133 ASP A C 1
ATOM 1038 O O . ASP A 1 133 ? -12.962 1.338 19.941 1.00 92.88 133 ASP A O 1
ATOM 1042 N N . LEU A 1 134 ? -11.534 1.863 18.297 1.00 93.56 134 LEU A N 1
ATOM 1043 C CA . LEU A 1 134 ? -11.977 0.782 17.408 1.00 93.56 134 LEU A CA 1
ATOM 1044 C C . LEU A 1 134 ? -11.807 -0.598 18.058 1.00 93.56 134 LEU A C 1
ATOM 1046 O O . LEU A 1 134 ? -12.755 -1.384 18.065 1.00 93.56 134 LEU A O 1
ATOM 1050 N N . GLN A 1 135 ? -10.642 -0.866 18.660 1.00 94.06 135 GLN A N 1
ATOM 1051 C CA . GLN A 1 135 ? -10.380 -2.119 19.382 1.00 94.06 135 GLN A CA 1
ATOM 1052 C C . GLN A 1 135 ? -11.410 -2.366 20.494 1.00 94.06 135 GLN A C 1
ATOM 1054 O O . GLN A 1 135 ? -11.914 -3.478 20.632 1.00 94.06 135 GLN A O 1
ATOM 1059 N N . LYS A 1 136 ? -11.776 -1.324 21.255 1.00 92.06 136 LYS A N 1
ATOM 1060 C CA . LYS A 1 136 ? -12.769 -1.421 22.340 1.00 92.06 136 LYS A CA 1
ATOM 1061 C C . LYS A 1 136 ? -14.194 -1.601 21.818 1.00 92.06 136 LYS A C 1
ATOM 1063 O O . LYS A 1 136 ? -14.909 -2.463 22.315 1.00 92.06 136 LYS A O 1
ATOM 1068 N N . ILE A 1 137 ? -14.608 -0.797 20.837 1.00 91.62 137 ILE A N 1
ATOM 1069 C CA . ILE A 1 137 ? -15.980 -0.785 20.304 1.00 91.62 137 ILE A CA 1
ATOM 1070 C C . ILE A 1 137 ? -16.310 -2.110 19.605 1.00 91.62 137 ILE A C 1
ATOM 1072 O O . ILE A 1 137 ? -17.424 -2.613 19.744 1.00 91.62 137 ILE A O 1
ATOM 1076 N N . TYR A 1 138 ? -15.349 -2.676 18.870 1.00 90.38 138 TYR A N 1
ATOM 1077 C CA . TYR A 1 138 ? -15.545 -3.881 18.054 1.00 90.38 138 TYR A CA 1
ATOM 1078 C C . TYR A 1 138 ? -14.870 -5.135 18.629 1.00 90.38 138 TYR A C 1
ATOM 1080 O O . TYR A 1 138 ? -14.882 -6.197 17.997 1.00 90.38 138 TYR A O 1
ATOM 1088 N N . ASN A 1 139 ? -14.328 -5.016 19.845 1.00 92.25 139 ASN A N 1
ATOM 1089 C CA . ASN A 1 139 ? -13.732 -6.090 20.632 1.00 92.25 139 ASN A CA 1
ATOM 1090 C C . ASN A 1 139 ? -12.704 -6.915 19.841 1.00 92.25 139 ASN A C 1
ATOM 1092 O O . ASN A 1 139 ? -12.881 -8.116 19.655 1.00 92.25 139 ASN A O 1
ATOM 1096 N N . PHE A 1 140 ? -11.666 -6.257 19.333 1.00 94.31 140 PHE A N 1
ATOM 1097 C CA . PHE A 1 140 ? -10.514 -6.896 18.691 1.00 94.31 140 PHE A CA 1
ATOM 1098 C C . PHE A 1 140 ? -9.221 -6.237 19.181 1.00 94.31 140 PHE A C 1
ATOM 1100 O O . PHE A 1 140 ? -9.238 -5.222 19.877 1.00 94.31 140 PHE A O 1
ATOM 1107 N N . THR A 1 141 ? -8.086 -6.801 18.805 1.00 95.50 141 THR A N 1
ATOM 1108 C CA . THR A 1 141 ? -6.745 -6.357 19.170 1.00 95.50 141 THR A CA 1
ATOM 1109 C C . THR A 1 141 ? -5.905 -6.135 17.921 1.00 95.50 141 THR A C 1
ATOM 1111 O O . THR A 1 141 ? -6.026 -6.868 16.943 1.00 95.50 141 THR A O 1
ATOM 1114 N N . ILE A 1 142 ? -5.041 -5.118 17.949 1.00 95.62 142 ILE A N 1
ATOM 1115 C CA . ILE A 1 142 ? -4.085 -4.818 16.878 1.00 95.62 142 ILE A CA 1
ATOM 1116 C C . ILE A 1 142 ? -2.694 -5.216 17.350 1.00 95.62 142 ILE A C 1
ATOM 1118 O O . ILE A 1 142 ? -2.096 -4.556 18.204 1.00 95.62 142 ILE A O 1
ATOM 1122 N N . LYS A 1 143 ? -2.133 -6.263 16.753 1.00 95.62 143 LYS A N 1
ATOM 1123 C CA . LYS A 1 143 ? -0.768 -6.704 17.031 1.00 95.62 143 LYS A CA 1
ATOM 1124 C C . LYS A 1 143 ? 0.158 -6.300 15.886 1.00 95.62 143 LYS A C 1
ATOM 1126 O O . LYS A 1 143 ? -0.039 -6.680 14.737 1.00 95.62 143 LYS A O 1
ATOM 1131 N N . LYS A 1 144 ? 1.189 -5.524 16.221 1.00 95.06 144 LYS A N 1
ATOM 1132 C CA . LYS A 1 144 ? 2.217 -5.024 15.296 1.00 95.06 144 LYS A CA 1
ATOM 1133 C C . LYS A 1 144 ? 3.460 -5.910 15.416 1.00 95.06 144 LYS A C 1
ATOM 1135 O O . LYS A 1 144 ? 4.044 -5.984 16.494 1.00 95.06 144 LYS A O 1
ATOM 1140 N N . THR A 1 145 ? 3.875 -6.583 14.343 1.00 94.94 145 THR A N 1
ATOM 1141 C CA . THR A 1 145 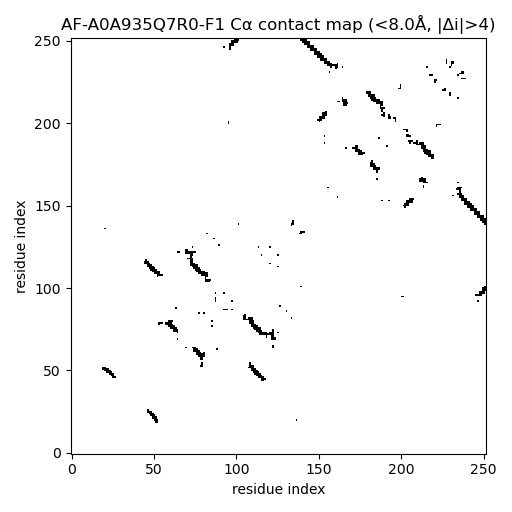? 5.101 -7.407 14.344 1.00 94.94 145 THR A CA 1
ATOM 1142 C C . THR A 1 145 ? 5.933 -7.183 13.095 1.00 94.94 145 THR A C 1
ATOM 1144 O O . THR A 1 145 ? 5.394 -7.122 11.995 1.00 94.94 145 THR A O 1
ATOM 1147 N N . TYR A 1 146 ? 7.253 -7.099 13.247 1.00 94.25 146 TYR A N 1
ATOM 1148 C CA . TYR A 1 146 ? 8.164 -7.099 12.107 1.00 94.25 146 TYR A CA 1
ATOM 1149 C C . TYR A 1 146 ? 8.488 -8.537 11.713 1.00 94.25 146 TYR A C 1
ATOM 1151 O O . TYR A 1 146 ? 8.901 -9.337 12.554 1.00 94.25 146 TYR A O 1
ATOM 1159 N N . LYS A 1 147 ? 8.296 -8.867 10.436 1.00 92.31 147 LYS A N 1
ATOM 1160 C CA . LYS A 1 147 ? 8.639 -10.175 9.872 1.00 92.31 147 LYS A CA 1
ATOM 1161 C C . LYS A 1 147 ? 9.601 -9.991 8.713 1.00 92.31 147 LYS A C 1
ATOM 1163 O O . LYS A 1 147 ? 9.470 -9.051 7.935 1.00 92.31 147 LYS A O 1
ATOM 1168 N N . THR A 1 148 ? 10.570 -10.896 8.611 1.00 94.56 148 THR A N 1
ATOM 1169 C CA . THR A 1 148 ? 11.421 -10.972 7.421 1.00 94.56 148 THR A CA 1
ATOM 1170 C C . THR A 1 148 ? 10.633 -11.663 6.321 1.00 94.56 148 THR A C 1
ATOM 1172 O O . THR A 1 148 ? 10.146 -12.773 6.536 1.00 94.56 148 THR A O 1
ATOM 1175 N N . VAL A 1 149 ? 10.506 -11.015 5.168 1.00 92.69 149 VAL A N 1
ATOM 1176 C CA . VAL A 1 149 ? 9.788 -11.545 4.005 1.00 92.69 149 VAL A CA 1
ATOM 1177 C C . VAL A 1 149 ? 10.663 -11.487 2.762 1.00 92.69 149 VAL A C 1
ATOM 1179 O O . VAL A 1 149 ? 11.596 -10.680 2.688 1.00 92.69 149 VAL A O 1
ATOM 1182 N N . ASP A 1 150 ? 10.341 -12.336 1.792 1.00 94.81 150 ASP A N 1
ATOM 1183 C CA . ASP A 1 150 ? 10.903 -12.239 0.452 1.00 94.81 150 ASP A CA 1
ATOM 1184 C C . ASP A 1 150 ? 10.295 -11.030 -0.269 1.00 94.81 150 ASP A C 1
ATOM 1186 O O . ASP A 1 150 ? 9.090 -10.772 -0.204 1.00 94.81 150 ASP A O 1
ATOM 1190 N N . ALA A 1 151 ? 11.156 -10.266 -0.928 1.00 95.38 151 ALA A N 1
ATOM 1191 C CA . ALA A 1 151 ? 10.800 -9.040 -1.619 1.00 95.38 151 ALA A CA 1
ATOM 1192 C C . ALA A 1 151 ? 11.688 -8.840 -2.848 1.00 95.38 151 ALA A C 1
ATOM 1194 O O . ALA A 1 151 ? 12.646 -9.581 -3.079 1.00 95.38 151 ALA A O 1
ATOM 1195 N N . TYR A 1 152 ? 11.397 -7.795 -3.612 1.00 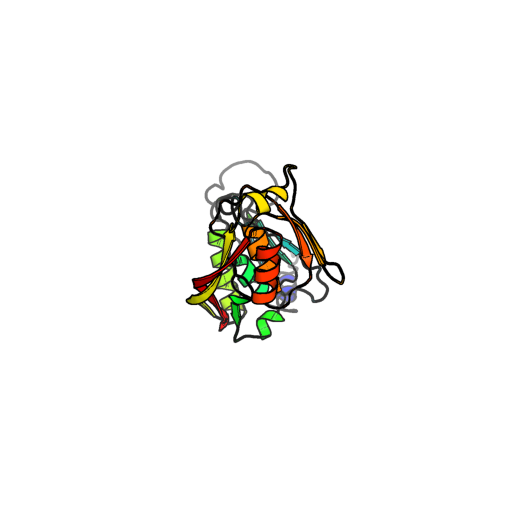97.19 152 TYR A N 1
ATOM 1196 C CA . TYR A 1 152 ? 12.219 -7.372 -4.735 1.00 97.19 152 TYR A CA 1
ATOM 1197 C C . TYR A 1 152 ? 12.595 -5.902 -4.601 1.00 97.19 152 TYR A C 1
ATOM 1199 O O . TYR A 1 152 ? 11.782 -5.062 -4.222 1.00 97.19 152 TYR A O 1
ATOM 1207 N N . LEU A 1 153 ? 13.839 -5.590 -4.937 1.00 95.75 153 LEU A N 1
ATOM 1208 C CA . LEU A 1 153 ? 14.326 -4.224 -5.044 1.00 95.75 153 LEU A CA 1
ATOM 1209 C C . LEU A 1 153 ? 14.367 -3.836 -6.522 1.00 95.75 153 LEU A C 1
ATOM 1211 O O . LEU A 1 153 ? 15.105 -4.444 -7.300 1.00 95.75 153 LEU A O 1
ATOM 1215 N N . LEU A 1 154 ? 13.558 -2.850 -6.902 1.00 96.81 154 LEU A N 1
ATOM 1216 C CA . LEU A 1 154 ? 13.590 -2.223 -8.216 1.00 96.81 154 LEU A CA 1
ATOM 1217 C C . LEU A 1 154 ? 14.834 -1.337 -8.299 1.00 96.81 154 LEU A C 1
ATOM 1219 O O . LEU A 1 154 ? 14.990 -0.415 -7.499 1.00 96.81 154 LEU A O 1
ATOM 1223 N N . LYS A 1 155 ? 15.712 -1.633 -9.258 1.00 95.31 155 LYS A N 1
ATOM 1224 C CA . LYS A 1 155 ? 16.948 -0.882 -9.501 1.00 95.31 155 LYS A CA 1
ATOM 1225 C C . LYS A 1 155 ? 17.092 -0.454 -10.947 1.00 95.31 155 LYS A C 1
ATOM 1227 O O . LYS A 1 155 ? 16.589 -1.120 -11.858 1.00 95.31 155 LYS A O 1
ATOM 1232 N N . ILE A 1 156 ? 17.879 0.594 -11.154 1.00 94.75 156 ILE A N 1
ATOM 1233 C CA . ILE A 1 156 ? 18.381 0.963 -12.473 1.00 94.75 156 ILE A CA 1
ATOM 1234 C C . ILE A 1 156 ? 19.487 -0.024 -12.867 1.00 94.75 156 ILE A C 1
ATOM 1236 O O . ILE A 1 156 ? 20.538 -0.119 -12.235 1.00 94.75 156 ILE A O 1
ATOM 1240 N N . LYS A 1 157 ? 19.251 -0.782 -13.940 1.00 94.69 157 LYS A N 1
ATOM 1241 C CA . LYS A 1 157 ? 20.246 -1.660 -14.571 1.00 94.69 157 LYS A CA 1
ATOM 1242 C C . LYS A 1 157 ? 21.061 -0.909 -15.624 1.00 94.69 157 LYS A C 1
ATOM 1244 O O . LYS A 1 157 ? 22.256 -1.152 -15.757 1.00 94.69 157 LYS A O 1
ATOM 1249 N N . ASN A 1 158 ? 20.409 -0.044 -16.398 1.00 95.12 158 ASN A N 1
ATOM 1250 C CA . ASN A 1 158 ? 21.036 0.785 -17.419 1.00 95.12 158 ASN A CA 1
ATOM 1251 C C . ASN A 1 158 ? 20.375 2.169 -17.433 1.00 95.12 158 ASN A C 1
ATOM 1253 O O . ASN A 1 158 ? 19.230 2.320 -17.858 1.00 95.12 158 ASN A O 1
ATOM 1257 N N . GLN A 1 159 ? 21.129 3.168 -16.978 1.00 93.12 159 GLN A N 1
ATOM 1258 C CA . GLN A 1 159 ? 20.657 4.541 -16.861 1.00 93.12 159 GLN A CA 1
ATOM 1259 C C . GLN A 1 159 ? 20.376 5.181 -18.226 1.00 93.12 159 GLN A C 1
ATOM 1261 O O . GLN A 1 159 ? 19.364 5.853 -18.376 1.00 93.12 159 GLN A O 1
ATOM 1266 N N . GLU A 1 160 ? 21.214 4.945 -19.236 1.00 93.88 160 GLU A N 1
ATOM 1267 C CA . GLU A 1 160 ? 21.036 5.541 -20.568 1.00 93.88 160 GLU A CA 1
ATOM 1268 C C . GLU A 1 160 ? 19.720 5.094 -21.214 1.00 93.88 160 GLU A C 1
ATOM 1270 O O . GLU A 1 160 ? 18.989 5.915 -21.766 1.00 93.88 160 GLU A O 1
ATOM 1275 N N . ILE A 1 161 ? 19.381 3.806 -21.085 1.00 95.50 161 ILE A N 1
ATOM 1276 C CA . ILE A 1 161 ? 18.113 3.267 -21.595 1.00 95.50 161 ILE A CA 1
ATOM 1277 C C . ILE A 1 161 ? 16.935 3.869 -20.830 1.00 95.50 161 ILE A C 1
ATOM 1279 O O . ILE A 1 161 ? 15.979 4.327 -21.450 1.00 95.50 161 ILE A O 1
ATOM 1283 N N . LEU A 1 162 ? 16.993 3.887 -19.496 1.00 94.38 162 LEU A N 1
ATOM 1284 C CA . LEU A 1 162 ? 15.891 4.390 -18.678 1.00 94.38 162 LEU A CA 1
ATOM 1285 C C . LEU A 1 162 ? 15.615 5.878 -18.935 1.00 94.38 162 LEU A C 1
ATOM 1287 O O . LEU A 1 162 ? 14.463 6.283 -19.083 1.00 94.38 162 LEU A O 1
ATOM 1291 N N . PHE A 1 163 ? 16.664 6.697 -19.009 1.00 93.75 163 PHE A N 1
ATOM 1292 C CA . PHE A 1 163 ? 16.528 8.147 -19.147 1.0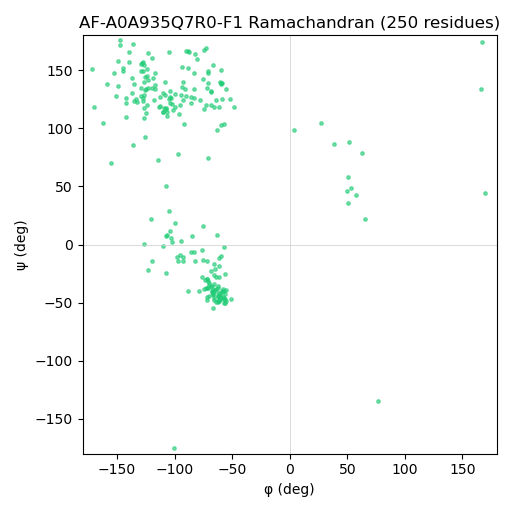0 93.75 163 PHE A CA 1
ATOM 1293 C C . PHE A 1 163 ? 16.037 8.580 -20.533 1.00 93.75 163 PHE A C 1
ATOM 1295 O O . PHE A 1 163 ? 15.532 9.694 -20.665 1.00 93.75 163 PHE A O 1
ATOM 1302 N N . ALA A 1 164 ? 16.057 7.696 -21.538 1.00 93.75 164 ALA A N 1
ATOM 1303 C CA . ALA A 1 164 ? 15.337 7.920 -22.794 1.00 93.75 164 ALA A CA 1
ATOM 1304 C C . ALA A 1 164 ? 13.809 8.041 -22.597 1.00 93.75 164 ALA A C 1
ATOM 1306 O O . ALA A 1 164 ? 13.119 8.591 -23.454 1.00 93.75 164 ALA A O 1
ATOM 1307 N N . TYR A 1 165 ? 13.287 7.564 -21.462 1.00 93.69 165 TYR A N 1
ATOM 1308 C CA . TYR A 1 165 ? 11.872 7.607 -21.088 1.00 93.69 165 TYR A CA 1
ATOM 1309 C C . TYR A 1 165 ? 11.560 8.634 -19.990 1.00 93.69 165 TYR A C 1
ATOM 1311 O O . TYR A 1 165 ? 10.441 8.648 -19.466 1.00 93.69 165 TYR A O 1
ATOM 1319 N N . ALA A 1 166 ? 12.531 9.472 -19.610 1.00 91.75 166 ALA A N 1
ATOM 1320 C CA . ALA A 1 166 ? 12.339 10.491 -18.586 1.00 91.75 166 ALA A CA 1
ATOM 1321 C C . ALA A 1 166 ? 11.385 11.594 -19.075 1.00 91.75 166 ALA A C 1
ATOM 1323 O O . ALA A 1 166 ? 11.535 12.147 -20.164 1.00 91.75 166 ALA A O 1
ATOM 1324 N N . GLU A 1 167 ? 10.411 11.941 -18.243 1.00 85.56 167 GLU A N 1
ATOM 1325 C CA . GLU A 1 167 ? 9.506 13.060 -18.457 1.00 85.56 167 GLU A CA 1
ATOM 1326 C C . GLU A 1 167 ? 10.089 14.327 -17.829 1.00 85.56 167 GLU A C 1
ATOM 1328 O O . GLU A 1 167 ? 10.388 14.365 -16.637 1.00 85.56 167 GLU A O 1
ATOM 1333 N N . GLN A 1 168 ? 10.173 15.389 -18.627 1.00 79.12 168 GLN A N 1
ATOM 1334 C CA . GLN A 1 168 ? 10.682 16.692 -18.187 1.00 79.12 168 GLN A CA 1
ATOM 1335 C C . GLN A 1 168 ? 9.554 17.656 -17.791 1.00 79.12 168 GLN A C 1
ATOM 1337 O O . GLN A 1 168 ? 9.803 18.693 -17.177 1.00 79.12 168 GLN A O 1
ATOM 1342 N N . ILE A 1 169 ? 8.304 17.343 -18.147 1.00 77.25 169 ILE A N 1
ATOM 1343 C CA . ILE A 1 169 ? 7.160 18.209 -17.864 1.00 77.25 169 ILE A CA 1
ATOM 1344 C C . ILE A 1 169 ? 6.645 17.974 -16.431 1.00 77.25 169 ILE A C 1
ATOM 1346 O O . ILE A 1 169 ? 6.268 16.848 -16.084 1.00 77.25 169 ILE A O 1
ATOM 1350 N N . PRO A 1 170 ? 6.531 19.034 -15.606 1.00 68.00 170 PRO A N 1
ATOM 1351 C CA . PRO A 1 170 ? 5.913 18.947 -14.288 1.00 68.00 170 PRO A CA 1
ATOM 1352 C C . PRO A 1 170 ? 4.453 18.479 -14.366 1.00 68.00 170 PRO A C 1
ATOM 1354 O O . PRO A 1 170 ? 3.682 18.928 -15.213 1.00 68.00 170 PRO A O 1
ATOM 1357 N N . GLY A 1 171 ? 4.039 17.607 -13.445 1.00 71.44 171 GLY A N 1
ATOM 1358 C CA . GLY A 1 171 ? 2.649 17.160 -13.359 1.00 71.44 171 GLY A CA 1
ATOM 1359 C C . GLY A 1 171 ? 2.429 15.944 -12.462 1.00 71.44 171 GLY A C 1
ATOM 1360 O O . GLY A 1 171 ? 3.376 15.337 -11.945 1.00 71.44 171 GLY A O 1
ATOM 1361 N N . GLY A 1 172 ? 1.151 15.603 -12.278 1.00 76.12 172 GLY A N 1
ATOM 1362 C CA . GLY A 1 172 ? 0.722 14.365 -11.628 1.00 76.12 172 GLY A CA 1
ATOM 1363 C C . GLY A 1 172 ? 0.986 13.144 -12.511 1.00 76.12 172 GLY A C 1
ATOM 1364 O O . GLY A 1 172 ? 0.974 13.248 -13.739 1.00 76.12 172 GLY A O 1
ATOM 1365 N N . GLY A 1 173 ? 1.253 12.008 -11.870 1.00 86.06 173 GLY A N 1
ATOM 1366 C CA . GLY A 1 173 ? 1.441 10.725 -12.537 1.00 86.06 173 GLY A CA 1
ATOM 1367 C C . GLY A 1 173 ? 0.123 9.976 -12.732 1.00 86.06 173 GLY A C 1
ATOM 1368 O O . GLY A 1 173 ? -0.812 10.148 -11.951 1.00 86.06 173 GLY A O 1
ATOM 1369 N N . MET A 1 174 ? 0.045 9.149 -13.773 1.00 91.31 174 MET A N 1
ATOM 1370 C CA . MET A 1 174 ? -1.146 8.379 -14.133 1.00 91.31 174 MET A CA 1
ATOM 1371 C C . MET A 1 174 ? -0.765 7.012 -14.706 1.00 91.31 174 MET A C 1
ATOM 1373 O O . MET A 1 174 ? 0.267 6.862 -15.360 1.00 91.31 174 MET A O 1
ATOM 1377 N N . VAL A 1 175 ? -1.633 6.021 -14.491 1.00 91.75 175 VAL A N 1
ATOM 1378 C CA . VAL A 1 175 ? -1.578 4.729 -15.181 1.00 91.75 175 VAL A CA 1
ATOM 1379 C C . VAL A 1 175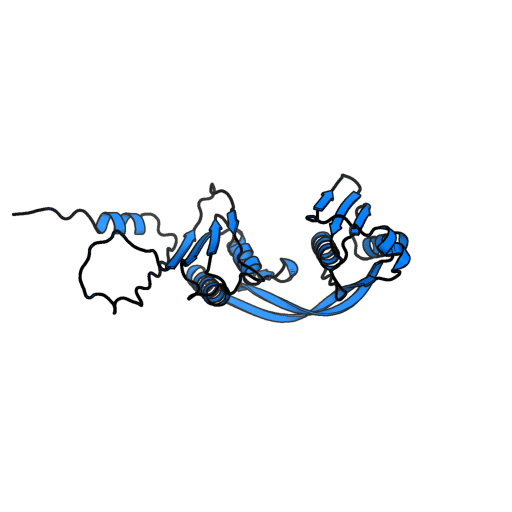 ? -2.912 4.476 -15.869 1.00 91.75 175 VAL A C 1
ATOM 1381 O O . VAL A 1 175 ? -3.944 4.377 -15.210 1.00 91.75 175 VAL A O 1
ATOM 1384 N N . GLU A 1 176 ? -2.882 4.320 -17.186 1.00 92.75 176 GLU A N 1
ATOM 1385 C CA . GLU A 1 176 ? -4.016 3.875 -17.990 1.00 92.75 176 GLU A CA 1
ATOM 1386 C C . GLU A 1 176 ? -3.851 2.386 -18.297 1.00 92.75 176 GLU A C 1
ATOM 1388 O O . GLU A 1 176 ? -2.803 1.938 -18.767 1.00 92.75 176 GLU A O 1
ATOM 1393 N N . SER A 1 177 ? -4.886 1.589 -18.038 1.00 91.38 177 SER A N 1
ATOM 1394 C CA . SER A 1 177 ? -4.884 0.171 -18.396 1.00 91.38 177 SER A CA 1
ATOM 1395 C C . SER A 1 177 ? -5.773 -0.062 -19.608 1.00 91.38 177 SER A C 1
ATOM 1397 O O . SER A 1 177 ? -6.956 0.265 -19.589 1.00 91.38 177 SER A O 1
ATOM 1399 N N . THR A 1 178 ? -5.207 -0.672 -20.646 1.00 90.81 178 THR A N 1
ATOM 1400 C CA . THR A 1 178 ? -5.954 -1.159 -21.810 1.00 90.81 178 THR A CA 1
ATOM 1401 C C . THR A 1 178 ? -6.183 -2.668 -21.693 1.00 90.81 178 THR A C 1
ATOM 1403 O O . THR A 1 178 ? -5.829 -3.295 -20.690 1.00 90.81 178 THR A O 1
ATOM 1406 N N . ALA A 1 179 ? -6.764 -3.299 -22.719 1.00 88.31 179 ALA A N 1
ATOM 1407 C CA . ALA A 1 179 ? -6.912 -4.754 -22.759 1.00 88.31 179 ALA A CA 1
ATOM 1408 C C . ALA A 1 179 ? -5.556 -5.483 -22.659 1.00 88.31 179 ALA A C 1
ATOM 1410 O O . ALA A 1 179 ? -5.464 -6.468 -21.926 1.00 88.31 179 ALA A O 1
ATOM 1411 N N . ASN A 1 180 ? -4.503 -4.951 -23.295 1.00 91.81 180 ASN A N 1
ATOM 1412 C CA . ASN A 1 180 ? -3.229 -5.655 -23.504 1.00 91.81 180 ASN A CA 1
ATOM 1413 C C . ASN A 1 180 ? -2.008 -4.967 -22.874 1.00 91.81 180 ASN A C 1
ATOM 1415 O O . ASN A 1 180 ? -0.957 -5.598 -22.752 1.00 91.81 180 ASN A O 1
ATOM 1419 N N . SER A 1 181 ? -2.128 -3.705 -22.458 1.00 95.25 181 SER A N 1
ATOM 1420 C CA . SER A 1 181 ? -1.005 -2.923 -21.939 1.00 95.25 181 SER A CA 1
ATOM 1421 C C . SER A 1 181 ? -1.373 -2.050 -20.738 1.00 95.25 181 SER A C 1
ATOM 1423 O O . SER A 1 181 ? -2.546 -1.828 -20.414 1.00 95.25 181 SER A O 1
ATOM 1425 N N . TYR A 1 182 ? -0.331 -1.572 -20.069 1.00 95.12 182 TYR A N 1
ATOM 1426 C CA . TYR A 1 182 ? -0.343 -0.492 -19.102 1.00 95.12 182 TYR A CA 1
ATOM 1427 C C . TYR A 1 182 ? 0.449 0.669 -19.688 1.00 95.12 182 TYR A C 1
ATOM 1429 O O . TYR A 1 182 ? 1.648 0.543 -19.935 1.00 95.12 182 TYR A O 1
ATOM 1437 N N . LYS A 1 183 ? -0.219 1.800 -19.889 1.00 95.62 183 LYS A N 1
ATOM 1438 C CA . LYS A 1 183 ? 0.424 3.050 -20.264 1.00 95.62 183 LYS A CA 1
ATOM 1439 C C . LYS A 1 183 ? 0.645 3.862 -19.000 1.00 95.62 183 LYS A C 1
ATOM 1441 O O . LYS A 1 183 ? -0.299 4.284 -18.339 1.00 95.62 183 LYS A O 1
ATOM 1446 N N . ILE A 1 184 ? 1.906 4.027 -18.647 1.00 93.75 184 ILE A N 1
ATOM 1447 C CA . ILE A 1 184 ? 2.355 4.725 -17.455 1.00 93.75 184 ILE A CA 1
ATOM 1448 C C . ILE A 1 184 ? 2.878 6.085 -17.883 1.00 93.75 184 ILE A C 1
ATOM 1450 O O . ILE A 1 184 ? 3.648 6.201 -18.835 1.00 93.75 184 ILE A O 1
ATOM 1454 N N . THR A 1 185 ? 2.452 7.128 -17.189 1.00 92.62 185 THR A N 1
ATOM 1455 C CA . THR A 1 185 ? 2.849 8.498 -17.489 1.00 92.62 185 THR A CA 1
ATOM 1456 C C . THR A 1 185 ? 3.257 9.186 -16.195 1.00 92.62 185 THR A C 1
ATOM 1458 O O . THR A 1 185 ? 2.471 9.271 -15.254 1.00 92.62 185 THR A O 1
ATOM 1461 N N . ARG A 1 186 ? 4.494 9.681 -16.155 1.00 91.19 186 ARG A N 1
ATOM 1462 C CA . ARG A 1 186 ? 5.092 10.485 -15.080 1.00 91.19 186 ARG A CA 1
ATOM 1463 C C . ARG A 1 186 ? 5.095 9.822 -13.704 1.00 91.19 186 ARG A C 1
ATOM 1465 O O . ARG A 1 186 ? 4.808 10.486 -12.705 1.00 91.19 186 ARG A O 1
ATOM 1472 N N . LEU A 1 187 ? 5.418 8.532 -13.645 1.00 92.06 187 LEU A N 1
ATOM 1473 C CA . LEU A 1 187 ? 5.661 7.864 -12.366 1.00 92.06 187 LEU A CA 1
ATOM 1474 C C . LEU A 1 187 ? 7.144 7.875 -12.019 1.00 92.06 187 LEU A C 1
ATOM 1476 O O . LEU A 1 187 ? 7.984 7.588 -12.870 1.00 92.06 187 LEU A O 1
ATOM 1480 N N . SER A 1 188 ? 7.446 8.194 -10.766 1.00 92.31 188 SER A N 1
ATOM 1481 C CA . SER A 1 188 ? 8.777 8.004 -10.199 1.00 92.31 188 SER A CA 1
ATOM 1482 C C . SER A 1 188 ? 9.062 6.516 -9.947 1.00 92.31 188 SER A C 1
ATOM 1484 O O . SER A 1 188 ? 8.161 5.674 -10.042 1.00 92.31 188 SER A O 1
ATOM 1486 N N . LEU A 1 189 ? 10.308 6.154 -9.636 1.00 93.50 189 LEU A N 1
ATOM 1487 C CA . LEU A 1 189 ? 10.679 4.753 -9.406 1.00 93.50 189 LEU A CA 1
ATOM 1488 C C . LEU A 1 189 ? 9.941 4.147 -8.205 1.00 93.50 189 LEU A C 1
ATOM 1490 O O . LEU A 1 189 ? 9.515 2.993 -8.268 1.00 93.50 189 LEU A O 1
ATOM 1494 N N . SER A 1 190 ? 9.725 4.917 -7.136 1.00 91.56 190 SER A N 1
ATOM 1495 C CA . SER A 1 190 ? 8.942 4.472 -5.978 1.00 91.56 190 SER A CA 1
ATOM 1496 C C . SER A 1 190 ? 7.477 4.223 -6.348 1.00 91.56 190 SER A C 1
ATOM 1498 O O . SER A 1 190 ? 6.877 3.232 -5.923 1.00 91.56 190 SER A O 1
ATOM 1500 N N . GLN A 1 191 ? 6.908 5.071 -7.208 1.00 91.75 191 GLN A N 1
ATOM 1501 C CA . GLN A 1 191 ? 5.537 4.927 -7.686 1.00 91.75 191 GLN A CA 1
ATOM 1502 C C . GLN A 1 191 ? 5.389 3.736 -8.638 1.00 91.75 191 GLN A C 1
ATOM 1504 O O . GLN A 1 191 ? 4.384 3.026 -8.577 1.00 91.75 191 GLN A O 1
ATOM 1509 N N . LEU A 1 192 ? 6.394 3.481 -9.481 1.00 94.88 192 LEU A N 1
ATOM 1510 C CA . LEU A 1 192 ? 6.472 2.277 -10.309 1.00 94.88 192 LEU A CA 1
ATOM 1511 C C . LEU A 1 192 ? 6.535 1.015 -9.444 1.00 94.88 192 LEU A C 1
ATOM 1513 O O . LEU A 1 192 ? 5.747 0.096 -9.661 1.00 94.88 192 LEU A O 1
ATOM 1517 N N . ALA A 1 193 ? 7.402 0.991 -8.427 1.00 94.50 193 ALA A N 1
ATOM 1518 C CA . ALA A 1 193 ? 7.485 -0.111 -7.471 1.00 94.50 193 ALA A CA 1
ATOM 1519 C C . ALA A 1 193 ? 6.133 -0.362 -6.781 1.00 94.50 193 ALA A C 1
ATOM 1521 O O . ALA A 1 193 ? 5.657 -1.497 -6.767 1.00 94.50 193 ALA A O 1
ATOM 1522 N N . GLY A 1 194 ? 5.458 0.694 -6.312 1.00 91.50 194 GLY A N 1
ATOM 1523 C CA . GLY A 1 194 ? 4.117 0.602 -5.726 1.00 91.50 194 GLY A CA 1
ATOM 1524 C C . GLY A 1 194 ? 3.062 0.065 -6.701 1.00 91.50 194 GLY A C 1
ATOM 1525 O O . GLY A 1 194 ? 2.251 -0.790 -6.338 1.00 91.50 194 GLY A O 1
ATOM 1526 N N . PHE A 1 195 ? 3.088 0.505 -7.963 1.00 93.44 195 PHE A N 1
ATOM 1527 C CA . PHE A 1 19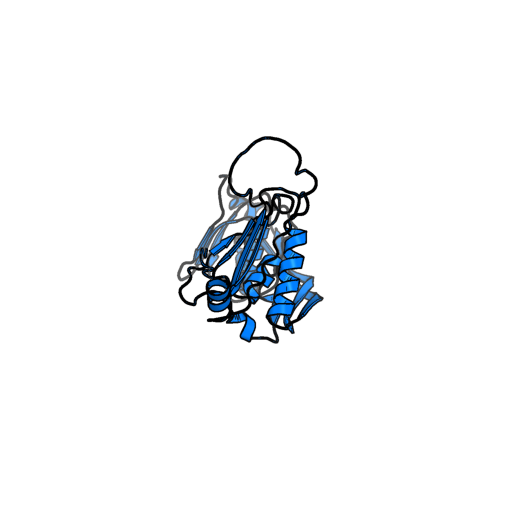5 ? 2.211 -0.027 -9.007 1.00 93.44 195 PHE A CA 1
ATOM 1528 C C . PHE A 1 195 ? 2.451 -1.527 -9.243 1.00 93.44 195 PHE A C 1
ATOM 1530 O O . PHE A 1 195 ? 1.494 -2.306 -9.243 1.00 93.44 195 PHE A O 1
ATOM 1537 N N . PHE A 1 196 ? 3.709 -1.947 -9.401 1.00 95.56 196 PHE A N 1
ATOM 1538 C CA . PHE A 1 196 ? 4.073 -3.350 -9.610 1.00 95.56 196 PHE A CA 1
ATOM 1539 C C . PHE A 1 196 ? 3.690 -4.223 -8.416 1.00 95.56 196 PHE A C 1
ATOM 1541 O O . PHE A 1 196 ? 3.075 -5.274 -8.603 1.00 95.56 196 PHE A O 1
ATOM 1548 N N . GLN A 1 197 ? 3.972 -3.753 -7.200 1.00 93.81 197 GLN A N 1
ATOM 1549 C CA . GLN A 1 197 ? 3.596 -4.413 -5.955 1.00 93.81 197 GLN A CA 1
ATOM 1550 C C . GLN A 1 197 ? 2.088 -4.675 -5.900 1.00 93.81 197 GLN A C 1
ATOM 1552 O O . GLN A 1 197 ? 1.658 -5.801 -5.651 1.00 93.81 197 GLN A O 1
ATOM 1557 N N . ASN A 1 198 ? 1.275 -3.662 -6.209 1.00 89.56 198 ASN A N 1
ATOM 1558 C CA . ASN A 1 198 ? -0.181 -3.787 -6.185 1.00 89.56 198 ASN A CA 1
ATOM 1559 C C . ASN A 1 198 ? -0.711 -4.754 -7.253 1.00 89.56 198 ASN A C 1
ATOM 1561 O O . ASN A 1 198 ? -1.706 -5.442 -7.015 1.00 89.56 198 ASN A O 1
ATOM 1565 N N . LYS A 1 199 ? -0.064 -4.811 -8.426 1.00 92.69 199 LYS A N 1
ATOM 1566 C CA . LYS A 1 199 ? -0.447 -5.722 -9.514 1.00 92.69 199 LYS A CA 1
ATOM 1567 C C . LYS A 1 199 ? -0.053 -7.171 -9.254 1.00 92.69 199 LYS A C 1
ATOM 1569 O O . LYS A 1 199 ? -0.833 -8.055 -9.591 1.00 92.69 199 LYS A O 1
ATOM 1574 N N . LEU A 1 200 ? 1.117 -7.404 -8.666 1.00 93.56 200 LEU A N 1
ATOM 1575 C CA . LEU A 1 200 ? 1.662 -8.745 -8.437 1.00 93.56 200 LEU A CA 1
ATOM 1576 C C . LEU A 1 200 ? 1.373 -9.303 -7.044 1.00 93.56 200 LEU A C 1
ATOM 1578 O O . LEU A 1 200 ? 1.674 -10.467 -6.797 1.00 93.56 200 LEU A O 1
ATOM 1582 N N . LYS A 1 201 ? 0.832 -8.488 -6.128 1.00 92.12 201 LYS A N 1
ATOM 1583 C CA . LYS A 1 201 ? 0.649 -8.855 -4.714 1.00 92.12 201 LYS A CA 1
ATOM 1584 C C . LYS A 1 201 ? 1.940 -9.426 -4.116 1.00 92.12 201 LYS A C 1
ATOM 1586 O O . LYS A 1 201 ? 1.953 -10.468 -3.473 1.00 92.12 201 LYS A O 1
ATOM 1591 N N . THR A 1 202 ? 3.042 -8.733 -4.393 1.00 92.88 202 THR A N 1
ATOM 1592 C CA . THR A 1 202 ? 4.399 -9.081 -3.964 1.00 92.88 202 THR A CA 1
ATOM 1593 C C . THR A 1 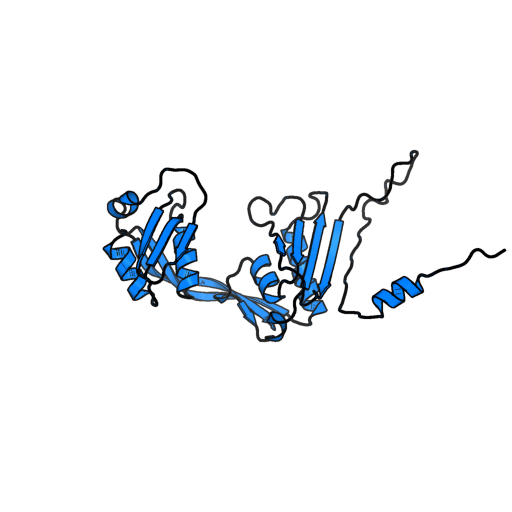202 ? 5.100 -7.816 -3.488 1.00 92.88 202 THR A C 1
ATOM 1595 O O . THR A 1 202 ? 4.903 -6.759 -4.080 1.00 92.88 202 THR A O 1
ATOM 1598 N N . PHE A 1 203 ? 5.928 -7.899 -2.446 1.00 94.31 203 PHE A N 1
ATOM 1599 C CA . PHE A 1 203 ? 6.654 -6.740 -1.930 1.00 94.31 203 PHE A CA 1
ATOM 1600 C C . PHE A 1 203 ? 7.725 -6.253 -2.911 1.00 94.31 203 PHE A C 1
ATOM 1602 O O . PHE A 1 203 ? 8.650 -7.001 -3.241 1.00 94.31 203 PHE A O 1
ATOM 1609 N N . ILE A 1 204 ? 7.605 -5.001 -3.363 1.00 94.75 204 ILE A N 1
ATOM 1610 C CA . ILE A 1 204 ? 8.549 -4.367 -4.291 1.00 94.75 204 ILE A CA 1
ATOM 1611 C C . ILE A 1 204 ? 8.896 -2.969 -3.780 1.00 94.75 204 ILE A C 1
ATOM 1613 O O . ILE A 1 204 ? 8.014 -2.139 -3.565 1.00 94.75 204 ILE A O 1
ATOM 1617 N N . PHE A 1 205 ? 10.191 -2.704 -3.616 1.00 90.94 205 PHE A N 1
ATOM 1618 C CA . PHE A 1 205 ? 10.721 -1.449 -3.078 1.00 90.94 205 PHE A CA 1
ATOM 1619 C C . PHE A 1 205 ? 11.624 -0.744 -4.080 1.00 90.94 205 PHE A C 1
ATOM 1621 O O . PHE A 1 205 ? 12.158 -1.371 -4.991 1.00 90.94 205 PHE A O 1
ATOM 1628 N N . CYS A 1 206 ? 11.834 0.552 -3.869 1.00 90.56 206 CYS A N 1
ATOM 1629 C CA . CYS A 1 206 ? 12.870 1.335 -4.528 1.00 90.56 206 CYS A CA 1
ATOM 1630 C C . CYS A 1 206 ? 13.665 2.088 -3.452 1.00 90.56 206 CYS A C 1
ATOM 1632 O O . CYS A 1 206 ? 13.065 2.667 -2.548 1.00 90.56 206 CYS A O 1
ATOM 1634 N N . GLU A 1 207 ? 14.994 2.071 -3.550 1.00 79.94 207 GLU A N 1
ATOM 1635 C CA . GLU A 1 207 ? 15.911 2.802 -2.654 1.00 79.94 207 GLU A CA 1
ATOM 1636 C C . GLU A 1 207 ? 16.614 3.972 -3.366 1.00 79.94 207 GLU A C 1
ATOM 1638 O O . GLU A 1 207 ? 17.425 4.675 -2.766 1.00 79.94 207 GLU A O 1
ATOM 1643 N N . GLU A 1 208 ? 16.340 4.170 -4.656 1.00 77.50 208 GLU A N 1
ATOM 1644 C CA . GLU A 1 208 ? 17.018 5.165 -5.485 1.00 77.50 208 GLU A CA 1
ATOM 1645 C C . GLU A 1 208 ? 16.339 6.542 -5.427 1.00 77.50 208 GLU A C 1
ATOM 1647 O O . GLU A 1 208 ? 15.224 6.694 -4.925 1.00 77.50 208 GLU A O 1
ATOM 1652 N N . ASN A 1 209 ? 17.040 7.567 -5.926 1.00 69.56 209 ASN A N 1
ATOM 1653 C CA . ASN A 1 209 ? 16.529 8.934 -5.971 1.00 69.56 209 ASN A CA 1
ATOM 1654 C C . ASN A 1 209 ? 15.222 8.992 -6.780 1.00 69.56 209 ASN A C 1
ATOM 1656 O O . ASN A 1 209 ? 15.177 8.583 -7.937 1.00 69.56 209 ASN A O 1
ATOM 1660 N N . ASP A 1 210 ? 14.175 9.532 -6.161 1.00 81.06 210 ASP A N 1
ATOM 1661 C CA . ASP A 1 210 ? 12.809 9.532 -6.683 1.00 81.06 210 ASP A CA 1
ATOM 1662 C C . ASP A 1 210 ? 12.414 10.864 -7.350 1.00 81.06 210 ASP A C 1
ATOM 1664 O O . ASP A 1 210 ? 11.232 11.183 -7.489 1.00 81.06 210 ASP A O 1
ATOM 1668 N N . ALA A 1 211 ? 13.411 11.678 -7.713 1.00 83.00 211 ALA A N 1
ATOM 1669 C CA . ALA A 1 211 ? 13.208 12.981 -8.343 1.00 83.00 211 ALA A CA 1
ATOM 1670 C C . ALA A 1 211 ? 12.726 12.869 -9.798 1.00 83.00 211 ALA A C 1
ATOM 1672 O O . ALA A 1 211 ? 11.891 13.667 -10.233 1.00 83.00 211 ALA A O 1
ATOM 1673 N N . ASP A 1 212 ? 13.239 11.883 -10.535 1.00 88.88 212 ASP A N 1
ATOM 1674 C CA . ASP A 1 212 ? 12.917 11.677 -11.943 1.00 88.88 212 ASP A CA 1
ATOM 1675 C C . ASP A 1 212 ? 11.607 10.903 -12.114 1.00 88.88 212 ASP A C 1
ATOM 1677 O O . ASP A 1 212 ? 11.240 10.038 -11.313 1.00 88.88 212 ASP A O 1
ATOM 1681 N N . LYS A 1 213 ? 10.890 11.213 -13.195 1.00 92.19 213 LYS A N 1
ATOM 1682 C CA . LYS A 1 213 ? 9.618 10.582 -13.554 1.00 92.19 213 LYS A CA 1
ATOM 1683 C C . LYS A 1 213 ? 9.709 9.991 -14.948 1.00 92.19 213 LYS A C 1
ATOM 1685 O O . LYS A 1 213 ? 10.327 10.584 -15.823 1.00 92.19 213 LYS A O 1
ATOM 1690 N N . PHE A 1 214 ? 9.046 8.862 -15.169 1.00 93.06 214 PHE A N 1
ATOM 1691 C CA . PHE A 1 214 ? 9.189 8.084 -16.396 1.00 93.06 214 PHE A CA 1
ATOM 1692 C C . PHE A 1 214 ? 7.842 7.786 -17.058 1.00 93.06 214 PHE A C 1
ATOM 1694 O O . PHE A 1 214 ? 6.812 7.629 -16.392 1.00 93.06 214 PHE A O 1
ATOM 1701 N N . ASN A 1 215 ? 7.875 7.690 -18.387 1.00 94.12 215 ASN A N 1
ATOM 1702 C CA . ASN A 1 215 ? 6.753 7.299 -19.234 1.00 94.12 215 ASN A CA 1
ATOM 1703 C C . ASN A 1 215 ? 7.034 5.916 -19.835 1.00 94.12 215 ASN A C 1
ATOM 1705 O O . ASN A 1 215 ? 7.948 5.772 -20.641 1.00 94.12 215 ASN A O 1
ATOM 1709 N N . LEU A 1 216 ? 6.252 4.900 -19.463 1.00 95.00 216 LEU A N 1
ATOM 1710 C CA . LEU A 1 216 ? 6.467 3.509 -19.888 1.00 95.00 216 LEU A CA 1
ATOM 1711 C C . LEU A 1 216 ? 5.211 2.955 -20.566 1.00 95.00 216 LEU A C 1
ATOM 1713 O O . LEU A 1 216 ? 4.094 3.314 -20.197 1.00 95.00 216 LEU A O 1
ATOM 1717 N N . GLU A 1 217 ? 5.375 2.017 -21.496 1.00 95.62 217 GLU A N 1
ATOM 1718 C CA . GLU A 1 217 ? 4.259 1.258 -22.069 1.00 95.62 217 GLU A CA 1
ATOM 1719 C C . GLU A 1 217 ? 4.513 -0.244 -21.931 1.00 95.62 217 GLU A C 1
ATOM 1721 O O . GLU A 1 217 ? 5.133 -0.894 -22.768 1.00 95.62 217 GLU A O 1
ATOM 1726 N N . LEU A 1 218 ? 4.019 -0.815 -20.838 1.00 95.50 218 LEU A N 1
ATOM 1727 C CA . LEU A 1 218 ? 4.261 -2.210 -20.501 1.00 95.50 218 LEU A CA 1
ATOM 1728 C C . LEU A 1 218 ? 3.161 -3.092 -21.077 1.00 95.50 218 LEU A C 1
ATOM 1730 O O . LEU A 1 218 ? 1.975 -2.829 -20.879 1.00 95.50 218 LEU A O 1
ATOM 1734 N N . LYS A 1 219 ? 3.530 -4.208 -21.707 1.00 95.88 219 LYS A N 1
ATOM 1735 C CA . LYS A 1 219 ? 2.579 -5.312 -21.902 1.00 95.88 219 LYS A CA 1
ATOM 1736 C C . LYS A 1 219 ? 2.089 -5.798 -20.535 1.00 95.88 219 LYS A C 1
ATOM 1738 O O . LYS A 1 219 ? 2.814 -5.712 -19.544 1.00 95.88 219 LYS A O 1
ATOM 1743 N N . LYS A 1 220 ? 0.857 -6.306 -20.466 1.00 94.62 220 LYS A N 1
ATOM 1744 C CA . LYS A 1 220 ? 0.362 -6.918 -19.226 1.00 94.62 220 LYS A CA 1
ATOM 1745 C C . LYS A 1 220 ? 1.239 -8.104 -18.823 1.00 94.62 220 LYS A C 1
ATOM 1747 O O . LYS A 1 220 ? 1.586 -8.930 -19.658 1.00 94.62 220 LYS A O 1
ATOM 1752 N N . PHE A 1 221 ? 1.518 -8.181 -17.531 1.00 95.75 221 PHE A N 1
ATOM 1753 C CA . PHE A 1 221 ? 2.281 -9.233 -16.869 1.00 95.75 221 PHE A CA 1
ATOM 1754 C C . PHE A 1 221 ? 1.455 -9.801 -15.710 1.00 95.75 221 PHE A C 1
ATOM 1756 O O . PHE A 1 221 ? 0.568 -9.124 -15.174 1.00 95.75 221 PHE A O 1
ATOM 1763 N N . LYS A 1 222 ? 1.733 -11.050 -15.348 1.00 94.94 222 LYS A N 1
ATOM 1764 C CA . LYS A 1 222 ? 1.083 -11.796 -14.265 1.00 94.94 222 LYS A CA 1
ATOM 1765 C C . LYS A 1 222 ? 2.070 -12.300 -13.219 1.00 94.94 222 LYS A C 1
ATOM 1767 O O . LYS A 1 222 ? 1.644 -12.564 -12.099 1.00 94.94 222 LYS A O 1
ATOM 1772 N N . THR A 1 223 ? 3.347 -12.438 -13.568 1.00 96.81 223 THR A N 1
ATOM 1773 C CA . THR A 1 223 ? 4.386 -12.917 -12.647 1.00 96.81 223 THR A CA 1
ATOM 1774 C C . THR A 1 223 ? 5.531 -11.918 -12.517 1.00 96.81 223 THR A C 1
ATOM 1776 O O . THR A 1 223 ? 5.666 -10.989 -13.320 1.00 96.81 223 THR A O 1
ATOM 1779 N N . VAL A 1 224 ? 6.354 -12.106 -11.483 1.00 96.50 224 VAL A N 1
ATOM 1780 C CA . VAL A 1 224 ? 7.549 -11.286 -11.264 1.00 96.50 224 VAL A CA 1
ATOM 1781 C C . VAL A 1 224 ? 8.553 -11.485 -12.399 1.00 96.50 224 VAL A C 1
ATOM 1783 O O . VAL A 1 224 ? 9.154 -10.518 -12.848 1.00 96.50 224 VAL A O 1
ATOM 1786 N N . GLU A 1 225 ? 8.696 -12.708 -12.906 1.00 97.00 225 GLU A N 1
ATOM 1787 C CA . GLU A 1 225 ? 9.614 -13.051 -13.996 1.00 97.00 225 GLU A CA 1
ATOM 1788 C C . GLU A 1 225 ? 9.199 -12.390 -15.314 1.00 97.00 225 GLU A C 1
ATOM 1790 O O . GLU A 1 225 ? 10.045 -11.853 -16.027 1.00 97.00 225 GLU A O 1
ATOM 1795 N N . GLU A 1 226 ? 7.898 -12.388 -15.627 1.00 97.44 226 GLU A N 1
ATOM 1796 C CA . GLU A 1 226 ? 7.368 -11.688 -16.800 1.00 97.44 226 GLU A CA 1
ATOM 1797 C C . GLU A 1 226 ? 7.624 -10.179 -16.707 1.00 97.44 226 GLU A C 1
ATOM 1799 O O . GLU A 1 226 ? 8.061 -9.562 -17.680 1.00 97.44 226 GLU A O 1
ATOM 1804 N N . LEU A 1 227 ? 7.377 -9.583 -15.534 1.00 97.75 227 LEU A N 1
ATOM 1805 C CA . LEU A 1 227 ? 7.663 -8.172 -15.296 1.00 97.75 227 LEU A CA 1
ATOM 1806 C C . LEU A 1 227 ? 9.163 -7.876 -15.422 1.00 97.75 227 LEU A C 1
ATOM 1808 O O . LEU A 1 227 ? 9.524 -6.943 -16.137 1.00 97.75 227 LEU A O 1
ATOM 1812 N N . ASP A 1 228 ? 10.023 -8.656 -14.759 1.00 97.81 228 ASP A N 1
ATOM 1813 C CA . ASP A 1 228 ? 11.478 -8.462 -14.781 1.00 97.81 228 ASP A CA 1
ATOM 1814 C C . ASP A 1 228 ? 12.010 -8.523 -16.213 1.00 97.81 228 ASP A C 1
ATOM 1816 O O . ASP A 1 228 ? 12.742 -7.632 -16.637 1.00 97.81 228 ASP A O 1
ATOM 1820 N N . HIS A 1 229 ? 11.560 -9.502 -17.003 1.00 97.00 229 HIS A N 1
ATOM 1821 C CA . HIS A 1 229 ? 11.923 -9.603 -18.413 1.00 97.00 229 HIS A CA 1
ATOM 1822 C C . HIS A 1 229 ? 11.565 -8.329 -19.190 1.00 97.00 229 HIS A C 1
ATOM 1824 O O . HIS A 1 229 ? 12.419 -7.764 -19.872 1.00 97.00 229 HIS A O 1
ATOM 1830 N N . LEU A 1 230 ? 10.325 -7.839 -19.060 1.00 96.50 230 LEU A N 1
ATOM 1831 C CA . LEU A 1 230 ? 9.862 -6.637 -19.761 1.00 96.50 230 LEU A CA 1
ATOM 1832 C C . LEU A 1 230 ? 10.676 -5.394 -19.381 1.00 96.50 230 LEU A C 1
ATOM 1834 O O . LEU A 1 230 ? 11.088 -4.626 -20.251 1.00 96.50 230 LEU A O 1
ATOM 1838 N N . ILE A 1 231 ? 10.909 -5.172 -18.088 1.00 97.06 231 ILE A N 1
ATOM 1839 C CA . ILE A 1 231 ? 11.575 -3.948 -17.631 1.00 97.06 231 ILE A CA 1
ATOM 1840 C C . ILE A 1 231 ? 13.089 -3.972 -17.879 1.00 97.06 231 ILE A C 1
ATOM 1842 O O . ILE A 1 231 ? 13.687 -2.919 -18.115 1.00 97.06 231 ILE A O 1
ATOM 1846 N N . VAL A 1 232 ? 13.690 -5.165 -17.904 1.00 96.62 232 VAL A N 1
ATOM 1847 C CA . VAL A 1 232 ? 15.097 -5.368 -18.266 1.00 96.62 232 VAL A CA 1
ATOM 1848 C C . VAL A 1 232 ? 15.326 -5.166 -19.756 1.00 96.62 232 VAL A C 1
ATOM 1850 O O . VAL A 1 232 ? 16.314 -4.532 -20.129 1.00 96.62 232 VAL A O 1
ATOM 1853 N N . GLU A 1 233 ? 14.455 -5.721 -20.596 1.00 94.12 233 GLU A N 1
ATOM 1854 C CA . GLU A 1 233 ? 14.610 -5.698 -22.051 1.00 94.12 233 GLU A CA 1
ATOM 1855 C C . GLU A 1 233 ? 14.404 -4.292 -22.625 1.00 94.12 233 GLU A C 1
ATOM 1857 O O . GLU A 1 233 ? 15.199 -3.850 -23.453 1.00 94.12 233 GLU A O 1
ATOM 1862 N N . TYR A 1 234 ? 13.375 -3.571 -22.164 1.00 94.50 234 TYR A N 1
ATOM 1863 C CA . TYR A 1 234 ? 12.934 -2.335 -22.824 1.00 94.50 234 TYR A CA 1
ATOM 1864 C C . TYR A 1 234 ? 13.280 -1.046 -22.074 1.00 94.50 234 TYR A C 1
ATOM 1866 O O . TYR A 1 234 ? 13.370 0.010 -22.703 1.00 94.50 234 TYR A O 1
ATOM 1874 N N . TYR A 1 235 ? 13.473 -1.111 -20.752 1.00 95.69 235 TYR A N 1
ATOM 1875 C CA . TYR A 1 235 ? 13.474 0.086 -19.900 1.00 95.69 235 TYR A CA 1
ATOM 1876 C C . TYR A 1 235 ? 14.717 0.246 -19.025 1.00 95.69 235 TYR A C 1
ATOM 1878 O O . TYR A 1 235 ? 14.813 1.214 -18.279 1.00 95.69 235 TYR A O 1
ATOM 1886 N N . GLY A 1 236 ? 15.684 -0.673 -19.103 1.00 95.38 236 GLY A N 1
ATOM 1887 C CA . GLY A 1 236 ? 16.920 -0.564 -18.327 1.00 95.38 236 GLY A CA 1
ATOM 1888 C C . GLY A 1 236 ? 16.706 -0.658 -16.813 1.00 95.38 236 GLY A C 1
ATOM 1889 O O . GLY A 1 236 ? 17.560 -0.209 -16.052 1.00 95.38 236 GLY A O 1
ATOM 1890 N N . LEU A 1 237 ? 15.600 -1.252 -16.364 1.00 96.56 237 LEU A N 1
ATOM 1891 C CA . LEU A 1 237 ? 15.305 -1.521 -14.955 1.00 96.56 237 LEU A CA 1
ATOM 1892 C C . LEU A 1 237 ? 15.505 -3.006 -14.648 1.00 96.56 237 LEU A C 1
ATOM 1894 O O . LEU A 1 237 ? 15.615 -3.823 -15.558 1.00 96.56 237 LEU A O 1
ATOM 1898 N N . LYS A 1 238 ? 15.566 -3.375 -13.369 1.00 97.12 238 LYS A N 1
ATOM 1899 C CA . LYS A 1 238 ? 15.596 -4.779 -12.944 1.00 97.12 238 LYS A CA 1
ATOM 1900 C C . LYS A 1 238 ? 15.019 -4.955 -11.544 1.00 97.12 238 LYS A C 1
ATOM 1902 O O . LYS A 1 238 ? 15.208 -4.092 -10.689 1.00 97.12 238 LYS A O 1
ATOM 1907 N N . LEU A 1 239 ? 14.386 -6.097 -11.298 1.00 97.69 239 LEU A N 1
ATOM 1908 C CA . LEU A 1 239 ? 14.018 -6.574 -9.972 1.00 97.69 239 LEU A CA 1
ATOM 1909 C C . LEU A 1 239 ? 15.124 -7.474 -9.413 1.00 97.69 239 LEU A C 1
ATOM 1911 O O . LEU A 1 239 ? 15.531 -8.466 -10.017 1.00 97.69 239 LEU A O 1
ATOM 1915 N N . ILE A 1 240 ? 15.625 -7.127 -8.232 1.00 96.69 240 ILE A N 1
ATOM 1916 C CA . ILE A 1 240 ? 16.628 -7.920 -7.520 1.00 96.69 240 ILE A CA 1
ATOM 1917 C C . ILE A 1 240 ? 15.947 -8.598 -6.330 1.00 96.69 240 ILE A C 1
ATOM 1919 O O . ILE A 1 240 ? 15.477 -7.881 -5.443 1.00 96.69 240 ILE A O 1
ATOM 1923 N N . PRO A 1 241 ? 15.897 -9.943 -6.277 1.00 96.94 241 PRO A N 1
ATOM 1924 C CA . PRO A 1 241 ? 15.397 -10.653 -5.108 1.00 96.94 241 PRO A CA 1
ATOM 1925 C C . PRO A 1 241 ? 16.160 -10.229 -3.854 1.00 96.94 241 PRO A C 1
ATOM 1927 O O . PRO A 1 241 ? 17.391 -10.162 -3.850 1.00 96.94 241 PRO A O 1
ATOM 1930 N N . THR A 1 242 ? 15.430 -9.949 -2.784 1.00 95.38 242 THR A N 1
ATOM 1931 C CA . THR A 1 242 ? 15.987 -9.534 -1.500 1.00 95.38 242 THR A CA 1
ATOM 1932 C C . THR A 1 242 ? 15.125 -10.048 -0.351 1.00 95.38 242 THR A C 1
ATOM 1934 O O . THR A 1 242 ? 14.034 -10.581 -0.551 1.00 95.38 242 THR A O 1
ATOM 1937 N N . LYS A 1 243 ? 15.622 -9.882 0.874 1.00 94.00 243 LYS A N 1
ATOM 1938 C CA . LYS A 1 243 ? 14.851 -10.081 2.099 1.00 94.00 243 LYS A CA 1
ATOM 1939 C C . LYS A 1 243 ? 14.818 -8.780 2.870 1.00 94.00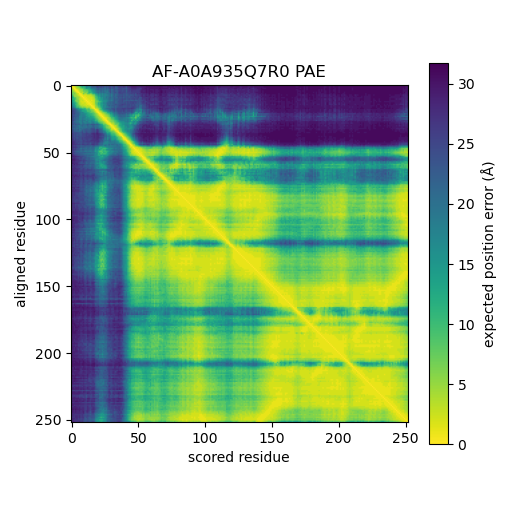 243 LYS A C 1
ATOM 1941 O O . LYS A 1 243 ? 15.850 -8.137 3.034 1.00 94.00 243 LYS A O 1
ATOM 1946 N N . THR A 1 244 ? 13.646 -8.410 3.366 1.00 92.25 244 THR A N 1
ATOM 1947 C CA . THR A 1 244 ? 13.492 -7.192 4.164 1.00 92.25 244 THR A CA 1
ATOM 1948 C C . THR A 1 244 ? 12.555 -7.414 5.340 1.00 92.25 244 THR A C 1
ATOM 1950 O O . THR A 1 244 ? 11.746 -8.345 5.342 1.00 92.25 244 THR A O 1
ATOM 1953 N N . GLN A 1 245 ? 12.699 -6.579 6.368 1.00 93.50 245 GLN A N 1
ATOM 1954 C CA . GLN A 1 245 ? 11.787 -6.566 7.501 1.00 93.50 245 GLN A CA 1
ATOM 1955 C C . GLN A 1 245 ? 10.599 -5.668 7.187 1.00 93.50 245 GLN A C 1
ATOM 1957 O O . GLN A 1 245 ? 10.756 -4.473 6.951 1.00 93.50 245 GLN A O 1
ATOM 1962 N N . ILE A 1 246 ? 9.402 -6.242 7.234 1.00 91.69 246 ILE A N 1
ATOM 1963 C CA . ILE A 1 246 ? 8.157 -5.517 7.006 1.00 91.69 246 ILE A CA 1
ATOM 1964 C C . ILE A 1 246 ? 7.310 -5.556 8.265 1.00 91.69 246 ILE A C 1
ATOM 1966 O O . ILE A 1 246 ? 7.176 -6.597 8.914 1.00 91.69 246 ILE A O 1
ATOM 1970 N N . LEU A 1 247 ? 6.718 -4.409 8.592 1.00 92.44 247 LEU A N 1
ATOM 1971 C CA . LEU A 1 247 ? 5.667 -4.326 9.591 1.00 92.44 247 LEU A CA 1
ATOM 1972 C C . LEU A 1 247 ? 4.432 -5.078 9.085 1.00 92.44 247 LEU A C 1
ATOM 1974 O O . LEU A 1 247 ? 3.833 -4.701 8.081 1.00 92.44 247 LEU A O 1
ATOM 1978 N N . THR A 1 248 ? 4.047 -6.111 9.816 1.00 93.56 248 THR A N 1
ATOM 1979 C CA . THR A 1 248 ? 2.802 -6.854 9.637 1.00 93.56 248 THR A CA 1
ATOM 1980 C C . THR A 1 248 ? 1.852 -6.541 10.784 1.00 93.56 248 THR A C 1
ATOM 1982 O O . THR A 1 248 ? 2.269 -6.410 11.942 1.00 93.56 248 THR A O 1
ATOM 1985 N N . ILE A 1 249 ? 0.579 -6.394 10.442 1.00 95.38 249 ILE A N 1
ATOM 1986 C CA . ILE A 1 249 ? -0.525 -6.081 11.334 1.00 95.38 249 ILE A CA 1
ATOM 1987 C C . ILE A 1 249 ? -1.434 -7.303 11.395 1.00 95.38 249 ILE A C 1
ATOM 1989 O O . ILE A 1 249 ? -1.862 -7.832 10.370 1.00 95.38 249 ILE A O 1
ATOM 1993 N N . GLU A 1 250 ? -1.717 -7.753 12.606 1.00 94.69 250 GLU A N 1
ATOM 1994 C CA . GLU A 1 250 ? -2.613 -8.871 12.878 1.00 94.69 250 GLU A CA 1
ATOM 1995 C C . GLU A 1 250 ? -3.793 -8.355 13.709 1.00 94.69 250 GLU A C 1
ATOM 1997 O O . GLU A 1 250 ? -3.581 -7.728 14.753 1.00 94.69 250 GLU A O 1
ATOM 2002 N N . LEU A 1 251 ? -5.015 -8.578 13.218 1.00 94.31 251 LEU A N 1
ATOM 2003 C CA . LEU A 1 251 ? -6.263 -8.253 13.908 1.00 94.31 251 LEU A CA 1
ATOM 2004 C C . LEU A 1 251 ? -6.860 -9.531 14.507 1.00 94.31 251 LEU A C 1
ATOM 2006 O O . LEU A 1 251 ? -7.136 -10.472 13.757 1.00 94.31 251 LEU A O 1
ATOM 2010 N N . ASN A 1 252 ? -7.053 -9.550 15.830 1.00 89.06 252 ASN A N 1
ATOM 2011 C CA . ASN A 1 252 ? -7.588 -10.694 16.588 1.00 89.06 252 ASN A CA 1
ATOM 2012 C C . ASN A 1 252 ? -8.720 -10.298 17.525 1.00 89.06 252 ASN A C 1
ATOM 2014 O O . ASN A 1 252 ? -8.463 -9.387 18.342 1.00 89.06 252 ASN A O 1
#

Nearest PDB structures (foldseek):
  2w25-assembly1_B  TM=2.280E-01  e=1.816E+00  Mycobacterium tuberculosis H37Rv
  2ivm-assembly1_A  TM=2.375E-01  e=9.624E+00  Mycobacterium tuberculosis H37Rv
  5d49-assembly1_A  TM=1.902E-01  e=7.219E+00  Mus musculus

pLDDT: mean 79.28, std 20.44, range [25.19, 97.81]

Radius of gyration: 24.5 Å; Cα contacts (8 Å, |Δi|>4): 419; chains: 1; bounding box: 67×55×61 Å

Mean predicted aligned error: 12.64 Å